Protein AF-A0A143PWE1-F1 (afdb_monomer_lite)

Radius of gyration: 17.69 Å; chains: 1; bounding box: 51×34×52 Å

Organism: Luteitalea pratensis (NCBI:txid1855912)

Sequence (213 aa):
MWFVGGVGTFMTRGSTLENQVPWPLKNGKAVPLIGPSGSGFDANYAGVGSVVAAANGRDLLMFYHSEIQPCGYFLPFIAGIGLARSTDGGLTWQKRGQVLSGSEPKPTHCNFDASGVGNPTVFKSRDGRWLYMLFGEWRRSLPESGPDSVFLARAPIESDGEPGSWQKYAYGGFAEAGLGGSPTPIVGPPDQMGETVYAGLPSISWNVHASDT

InterPro domains:
  IPR023296 Glycosyl hydrolase, five-bladed beta-propeller domain superfamily [G3DSA:2.115.10.20] (24-173)
  IPR023296 Glycosyl hydrolase, five-bladed beta-propeller domain superfamily [SSF75005] (25-167)

Structure (mmCIF, N/CA/C/O backbone):
data_AF-A0A143PWE1-F1
#
_entry.id   AF-A0A143PWE1-F1
#
loop_
_atom_site.group_PDB
_atom_site.id
_atom_site.type_symbol
_atom_site.label_atom_id
_atom_site.label_alt_id
_atom_site.label_comp_id
_atom_site.label_asym_id
_atom_site.label_entity_id
_atom_site.label_seq_id
_atom_site.pdbx_PDB_ins_code
_atom_site.Cartn_x
_atom_site.Cartn_y
_atom_site.Cartn_z
_atom_site.occupancy
_atom_site.B_iso_or_equiv
_atom_site.auth_seq_id
_atom_site.auth_comp_id
_atom_site.auth_asym_id
_atom_site.auth_atom_id
_atom_site.pdbx_PDB_model_num
ATOM 1 N N . MET A 1 1 ? -11.266 8.274 11.328 1.00 89.88 1 MET A N 1
ATOM 2 C CA . MET A 1 1 ? -10.761 8.305 9.937 1.00 89.88 1 MET A CA 1
ATOM 3 C C . MET A 1 1 ? -9.246 8.263 9.956 1.00 89.88 1 MET A C 1
ATOM 5 O O . MET A 1 1 ? -8.675 8.854 10.865 1.00 89.88 1 MET A O 1
ATOM 9 N N . TRP A 1 2 ? -8.612 7.609 8.982 1.00 93.75 2 TRP A N 1
ATOM 10 C CA . TRP A 1 2 ? -7.153 7.600 8.821 1.00 93.75 2 TRP A CA 1
ATOM 11 C C . TRP A 1 2 ? -6.755 8.453 7.622 1.00 93.75 2 TRP A C 1
ATOM 13 O O . TRP A 1 2 ? -7.420 8.398 6.592 1.00 93.75 2 TRP A O 1
ATOM 23 N N . PHE A 1 3 ? -5.691 9.235 7.758 1.00 92.25 3 PHE A N 1
ATOM 24 C CA . PHE A 1 3 ? -5.173 10.086 6.691 1.00 92.25 3 PHE A CA 1
ATOM 25 C C . PHE A 1 3 ? -3.662 10.237 6.817 1.00 92.25 3 PHE A C 1
ATOM 27 O O . PHE A 1 3 ? -3.070 10.007 7.873 1.00 92.25 3 PHE A O 1
ATOM 34 N N . VAL A 1 4 ? -3.039 10.629 5.717 1.00 93.38 4 VAL A N 1
ATOM 35 C CA . VAL A 1 4 ? -1.612 10.922 5.655 1.00 93.38 4 VAL A CA 1
ATOM 36 C C . VAL A 1 4 ? -1.330 12.306 6.244 1.00 93.38 4 VAL A C 1
ATOM 38 O O . VAL A 1 4 ? -2.058 13.260 5.980 1.00 93.38 4 VAL A O 1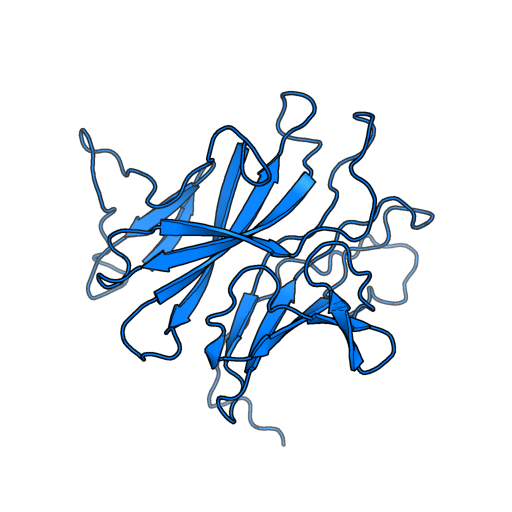
ATOM 41 N N . GLY A 1 5 ? -0.245 12.430 7.007 1.00 91.50 5 GLY A N 1
ATOM 42 C CA . GLY A 1 5 ? 0.317 13.710 7.435 1.00 91.50 5 GLY A CA 1
ATOM 43 C C . GLY A 1 5 ? 1.830 13.601 7.616 1.00 91.50 5 GLY A C 1
ATOM 44 O O . GLY A 1 5 ? 2.316 12.653 8.226 1.00 91.50 5 GLY A O 1
ATOM 45 N N . GLY A 1 6 ? 2.608 14.548 7.088 1.00 91.88 6 GLY A N 1
ATOM 46 C CA . GLY A 1 6 ? 4.073 14.439 7.110 1.00 91.88 6 GLY A CA 1
ATOM 47 C C . GLY A 1 6 ? 4.546 13.101 6.523 1.00 91.88 6 GLY A C 1
ATOM 48 O O . GLY A 1 6 ? 4.191 12.769 5.401 1.00 91.88 6 GLY A O 1
ATOM 49 N N . VAL A 1 7 ? 5.305 12.323 7.300 1.00 93.56 7 VAL A N 1
ATOM 50 C CA . VAL A 1 7 ? 5.861 11.017 6.886 1.00 93.56 7 VAL A CA 1
ATOM 51 C C . VAL A 1 7 ? 5.032 9.799 7.327 1.00 93.56 7 VAL A C 1
ATOM 53 O O . VAL A 1 7 ? 5.492 8.663 7.206 1.00 93.56 7 VAL A O 1
ATOM 56 N N . GLY A 1 8 ? 3.847 10.014 7.906 1.00 95.31 8 GLY A N 1
ATOM 57 C CA . GLY A 1 8 ? 3.086 8.964 8.581 1.00 95.31 8 GLY A CA 1
ATOM 58 C C . GLY A 1 8 ? 1.577 9.027 8.369 1.00 95.31 8 GLY A C 1
ATOM 59 O O . GLY A 1 8 ? 1.026 9.924 7.734 1.00 95.31 8 GLY A O 1
ATOM 60 N N . THR A 1 9 ? 0.902 8.056 8.969 1.00 97.06 9 THR A N 1
ATOM 61 C CA . THR A 1 9 ? -0.551 7.924 9.018 1.00 97.06 9 THR A CA 1
ATOM 62 C C . THR A 1 9 ? -1.073 8.341 10.381 1.00 97.06 9 THR A C 1
ATOM 64 O O . THR A 1 9 ? -0.663 7.801 11.410 1.00 97.06 9 THR A O 1
ATOM 67 N N . PHE A 1 10 ? -2.028 9.259 10.383 1.00 96.50 10 PHE A N 1
ATOM 68 C CA . PHE A 1 10 ? -2.688 9.797 11.564 1.00 96.50 10 PHE A CA 1
ATOM 69 C C . PHE A 1 10 ? -4.151 9.375 11.588 1.00 96.50 10 PHE A C 1
ATOM 71 O O . PHE A 1 10 ? -4.720 8.987 10.566 1.00 96.50 10 PHE A O 1
ATOM 78 N N . MET A 1 11 ? -4.765 9.450 12.767 1.00 95.19 11 MET A N 1
ATOM 79 C CA . MET A 1 11 ? -6.189 9.204 12.926 1.00 95.19 11 MET A CA 1
ATOM 80 C C . MET A 1 11 ? -6.877 10.389 13.590 1.00 95.19 11 MET A C 1
ATOM 82 O O . MET A 1 11 ? -6.356 11.009 14.517 1.00 95.19 11 MET A O 1
ATOM 86 N N . THR A 1 12 ? -8.097 10.651 13.145 1.00 94.31 12 THR A N 1
ATOM 87 C CA . THR A 1 12 ? -9.093 11.409 13.898 1.00 94.31 12 THR A CA 1
ATOM 88 C C . THR A 1 12 ? -10.241 10.506 14.328 1.00 94.31 12 THR A C 1
ATOM 90 O O . THR A 1 12 ? -10.555 9.505 13.670 1.00 94.31 12 THR A O 1
ATOM 93 N N . ARG A 1 13 ? -10.860 10.842 15.458 1.00 92.19 13 ARG A N 1
ATOM 94 C CA . ARG A 1 13 ? -12.056 10.181 15.980 1.00 92.19 13 ARG A CA 1
ATOM 95 C C . ARG A 1 13 ? -13.163 11.200 16.178 1.00 92.19 13 ARG A C 1
ATOM 97 O O . ARG A 1 13 ? -12.911 12.295 16.657 1.00 92.19 13 ARG A O 1
ATOM 104 N N . GLY A 1 14 ? -14.382 10.799 15.871 1.00 89.25 14 GLY A N 1
ATOM 105 C CA . GLY A 1 14 ? -15.582 11.610 16.003 1.00 89.25 14 GLY A CA 1
ATOM 106 C C . GLY A 1 14 ? -16.749 10.833 15.417 1.00 89.25 14 GLY A C 1
ATOM 107 O O . GLY A 1 14 ? -16.544 9.966 14.564 1.00 89.25 14 GLY A O 1
ATOM 108 N N . SER A 1 15 ? -17.958 11.104 15.894 1.00 88.25 15 SER A N 1
ATOM 109 C CA . SER A 1 15 ? -19.183 10.516 15.337 1.00 88.25 15 SER A CA 1
ATOM 110 C C . SER A 1 15 ? -19.643 11.204 14.049 1.00 88.25 15 SER A C 1
ATOM 112 O O . SER A 1 15 ? -20.482 10.664 13.338 1.00 88.25 15 SER A O 1
ATOM 114 N N . THR A 1 16 ? -19.095 12.383 13.751 1.00 89.94 16 THR A N 1
ATOM 115 C CA . THR A 1 16 ? -19.425 13.237 12.600 1.00 89.94 16 THR A CA 1
ATOM 116 C C . THR A 1 16 ? -18.141 13.866 12.055 1.00 89.94 16 THR A C 1
ATOM 118 O O . THR A 1 16 ? -17.096 13.749 12.699 1.00 89.94 16 THR A O 1
ATOM 121 N N . LEU A 1 17 ? -18.160 14.507 10.886 1.00 87.50 17 LEU A N 1
ATOM 122 C CA . LEU A 1 17 ? -16.958 15.179 10.364 1.00 87.50 17 LEU A CA 1
ATOM 123 C C . LEU A 1 17 ? -16.634 16.456 11.154 1.00 87.50 17 LEU A C 1
ATOM 125 O O . LEU A 1 17 ? -15.469 16.810 11.315 1.00 87.50 17 LEU A O 1
ATOM 129 N N . GLU A 1 18 ? -17.659 17.091 11.712 1.00 93.00 18 GLU A N 1
ATOM 130 C CA . GLU A 1 18 ? -17.617 18.351 12.447 1.00 93.00 18 GLU A CA 1
ATOM 131 C C . GLU A 1 18 ? -16.979 18.211 13.837 1.00 93.00 18 GLU A C 1
ATOM 133 O O . GLU A 1 18 ? -16.476 19.188 14.386 1.00 93.00 18 GLU A O 1
ATOM 138 N N . ASN A 1 19 ? -16.980 17.005 14.414 1.00 92.19 19 ASN A N 1
ATOM 139 C CA . ASN A 1 19 ? -16.458 16.735 15.759 1.00 92.19 19 ASN A CA 1
ATOM 140 C C . ASN A 1 19 ? -15.222 15.821 15.778 1.00 92.19 19 ASN A C 1
ATOM 142 O O . ASN A 1 19 ? -14.923 15.195 16.797 1.00 92.19 19 ASN A O 1
ATOM 146 N N . GLN A 1 20 ? -14.509 15.727 14.655 1.00 92.44 20 GLN A N 1
ATOM 147 C CA . GLN A 1 20 ? -13.284 14.940 14.556 1.00 92.44 20 GLN A CA 1
ATOM 148 C C . GLN A 1 20 ? -12.160 15.553 15.398 1.00 92.44 20 GLN A C 1
ATOM 150 O O . GLN A 1 20 ? -11.752 16.692 15.183 1.00 92.44 20 GLN A O 1
ATOM 155 N N . VAL A 1 21 ? -11.601 14.766 16.316 1.00 94.00 21 VAL A N 1
ATOM 156 C CA . VAL A 1 21 ? -10.432 15.132 17.123 1.00 94.00 21 VAL A CA 1
ATOM 157 C C . VAL A 1 21 ? -9.255 14.201 16.825 1.00 94.00 21 VAL A C 1
ATOM 159 O O . VAL A 1 21 ? -9.464 12.990 16.689 1.00 94.00 21 VAL A O 1
ATOM 162 N N . PRO A 1 22 ? -8.013 14.708 16.708 1.00 94.06 22 PRO A N 1
ATOM 163 C CA . PRO A 1 22 ? -6.854 13.853 16.476 1.00 94.06 22 PRO A CA 1
ATOM 164 C C . PRO A 1 22 ? -6.629 12.868 17.629 1.00 94.06 22 PRO A C 1
ATOM 166 O O . PRO A 1 22 ? -6.787 13.216 18.800 1.00 94.06 22 PRO A O 1
ATOM 169 N N . TRP A 1 23 ? -6.226 11.639 17.306 1.00 93.56 23 TRP A N 1
ATOM 170 C CA . TRP A 1 23 ? -5.896 10.611 18.290 1.00 93.56 23 TRP A CA 1
ATOM 171 C C . TRP A 1 23 ? -4.837 9.634 17.739 1.00 93.56 23 TRP A C 1
ATOM 173 O O . TRP A 1 23 ? -4.923 9.257 16.570 1.00 93.56 23 TRP A O 1
ATOM 183 N N . PRO A 1 24 ? -3.898 9.146 18.572 1.00 94.94 24 PRO A N 1
ATOM 184 C CA . PRO A 1 24 ? -3.678 9.536 19.959 1.00 94.94 24 PRO A CA 1
ATOM 185 C C . PRO A 1 24 ? -2.920 10.863 20.035 1.00 94.94 24 PRO A C 1
ATOM 187 O O . PRO A 1 24 ? -2.267 11.288 19.080 1.00 94.94 24 PRO A O 1
ATOM 190 N N . LEU A 1 25 ? -3.011 11.518 21.190 1.00 95.94 25 LEU A N 1
ATOM 191 C CA . LEU A 1 25 ? -2.237 12.718 21.485 1.00 95.94 25 LEU A CA 1
ATOM 192 C C . LEU A 1 25 ? -1.079 12.377 22.424 1.00 95.94 25 LEU A C 1
ATOM 194 O O . LEU A 1 25 ? -1.253 11.653 23.401 1.00 95.94 25 LEU A O 1
ATOM 198 N N . LYS A 1 26 ? 0.088 12.969 22.173 1.00 96.31 26 LYS A N 1
ATOM 199 C CA . LYS A 1 26 ? 1.211 13.028 23.113 1.00 96.31 26 LYS A CA 1
ATOM 200 C C . LYS A 1 26 ? 1.626 14.484 23.249 1.00 96.31 26 LYS A C 1
ATOM 202 O O . LYS A 1 26 ? 1.946 15.132 22.255 1.00 96.31 26 LYS A O 1
ATOM 207 N N . ASN A 1 27 ? 1.587 15.012 24.472 1.00 96.12 27 ASN A N 1
ATOM 208 C CA . ASN A 1 27 ? 1.860 16.426 24.763 1.00 96.12 27 ASN A CA 1
ATOM 209 C C . ASN A 1 27 ? 1.023 17.386 23.890 1.00 96.12 27 ASN A C 1
ATOM 211 O O . ASN A 1 27 ? 1.544 18.346 23.327 1.00 96.12 27 ASN A O 1
ATOM 215 N N . GLY A 1 28 ? -0.268 17.075 23.717 1.00 94.31 28 GLY A N 1
ATOM 216 C CA . GLY A 1 28 ? -1.206 17.879 22.923 1.00 94.31 28 GLY A CA 1
ATOM 217 C C . GLY A 1 28 ? -1.034 17.787 21.402 1.00 94.31 28 GLY A C 1
ATOM 218 O O . GLY A 1 28 ? -1.760 18.458 20.677 1.00 94.31 28 GLY A O 1
ATOM 219 N N . LYS A 1 29 ? -0.107 16.962 20.897 1.00 93.38 29 LYS A N 1
ATOM 220 C CA . LYS A 1 29 ? 0.135 16.779 19.459 1.00 93.38 29 LYS A CA 1
ATOM 221 C C . LYS A 1 29 ? -0.279 15.387 19.008 1.00 93.38 29 LYS A C 1
ATOM 223 O O . LYS A 1 29 ? -0.057 14.418 19.731 1.00 93.38 29 LYS A O 1
ATOM 228 N N . ALA A 1 30 ? -0.856 15.296 17.813 1.00 94.38 30 ALA A N 1
ATOM 229 C CA . ALA A 1 30 ? -1.188 14.018 17.200 1.00 94.38 30 ALA A CA 1
ATOM 230 C C . ALA A 1 30 ? 0.076 13.174 16.997 1.00 94.38 30 ALA A C 1
ATOM 232 O O . ALA A 1 30 ? 1.130 13.698 16.631 1.00 94.38 30 ALA A O 1
ATOM 233 N N . VAL A 1 31 ? -0.039 11.873 17.240 1.00 94.81 31 VAL A N 1
ATOM 234 C CA . VAL A 1 31 ? 1.032 10.896 17.026 1.00 94.81 31 VAL A CA 1
ATOM 235 C C . VAL A 1 31 ? 0.621 9.975 15.879 1.00 94.81 31 VAL A C 1
ATOM 237 O O . VAL A 1 31 ? -0.540 9.559 15.836 1.00 94.81 31 VAL A O 1
ATOM 240 N N . PRO A 1 32 ? 1.535 9.647 14.950 1.00 95.25 32 PRO A N 1
ATOM 241 C CA . PRO A 1 32 ? 1.220 8.718 13.878 1.00 95.25 32 PRO A CA 1
ATOM 242 C C . PRO A 1 32 ? 0.924 7.320 14.438 1.00 95.25 32 PRO A C 1
ATOM 244 O O . PRO A 1 32 ? 1.632 6.830 15.317 1.00 95.25 32 PRO A O 1
ATOM 247 N N . LEU A 1 33 ? -0.106 6.668 13.898 1.00 95.81 33 LEU A N 1
ATOM 248 C CA . LEU A 1 33 ? -0.416 5.259 14.157 1.00 95.81 33 LEU A CA 1
ATOM 249 C C . LEU A 1 33 ? 0.516 4.320 13.392 1.00 95.81 33 LEU A C 1
ATOM 251 O O . LEU A 1 33 ? 0.872 3.251 13.878 1.00 95.81 33 LEU A O 1
ATOM 255 N N . ILE A 1 34 ? 0.904 4.744 12.191 1.00 95.62 34 ILE A N 1
ATOM 256 C CA . ILE A 1 34 ? 1.950 4.131 11.383 1.00 95.62 34 ILE A CA 1
ATOM 257 C C . ILE A 1 34 ? 2.873 5.252 10.930 1.00 95.62 34 ILE A C 1
ATOM 259 O O . ILE A 1 34 ? 2.412 6.280 10.449 1.00 95.62 34 ILE A O 1
ATOM 263 N N . GLY A 1 35 ? 4.174 5.060 11.089 1.00 96.50 35 GLY A N 1
ATOM 264 C CA . GLY A 1 35 ? 5.196 5.958 10.561 1.00 96.50 35 GLY A CA 1
ATOM 265 C C . GLY A 1 35 ? 6.315 5.165 9.896 1.00 96.50 35 GLY A C 1
ATOM 266 O O . GLY A 1 35 ? 6.224 3.935 9.826 1.00 96.50 35 GLY A O 1
ATOM 267 N N . PRO A 1 36 ? 7.371 5.835 9.425 1.00 96.94 36 PRO A N 1
ATOM 268 C CA . PRO A 1 36 ? 8.529 5.170 8.847 1.00 96.94 36 PRO A CA 1
ATOM 269 C C . PRO A 1 36 ? 9.151 4.191 9.845 1.00 96.94 36 PRO A C 1
ATOM 271 O O . PRO A 1 36 ? 9.154 4.443 11.050 1.00 96.94 36 PRO A O 1
ATOM 274 N N . SER A 1 37 ? 9.655 3.056 9.368 1.00 97.06 37 SER A N 1
ATOM 275 C CA . SER A 1 37 ? 10.325 2.075 10.239 1.00 97.06 37 SER A CA 1
ATOM 276 C C . SER A 1 37 ? 11.791 2.424 10.521 1.00 97.06 37 SER A C 1
ATOM 278 O O . SER A 1 37 ? 12.407 1.808 11.388 1.00 97.06 37 SER A O 1
ATOM 280 N N . GLY A 1 38 ? 12.364 3.381 9.781 1.00 96.62 38 GLY A N 1
ATOM 281 C CA . GLY A 1 38 ? 13.786 3.725 9.828 1.00 96.62 38 GLY A CA 1
ATOM 282 C C . GLY A 1 38 ? 14.702 2.757 9.068 1.00 96.62 38 GLY A C 1
ATOM 283 O O . GLY A 1 38 ? 15.905 2.990 9.012 1.00 96.62 38 GLY A O 1
ATOM 284 N N . SER A 1 39 ? 14.174 1.677 8.480 1.00 96.06 39 SER A N 1
ATOM 285 C CA . SER A 1 39 ? 14.949 0.714 7.684 1.00 96.06 39 SER A CA 1
ATOM 286 C C . SER A 1 39 ? 14.066 -0.029 6.671 1.00 96.06 39 SER A C 1
ATOM 288 O O . SER A 1 39 ? 12.860 0.165 6.623 1.00 96.06 39 SER A O 1
ATOM 290 N N . GLY A 1 40 ? 14.637 -0.886 5.823 1.00 96.00 40 GLY A N 1
ATOM 291 C CA . GLY A 1 40 ? 13.830 -1.665 4.877 1.00 96.00 40 GLY A CA 1
ATOM 292 C C . GLY A 1 40 ? 13.092 -0.787 3.860 1.00 96.00 40 GLY A C 1
ATOM 293 O O . GLY A 1 40 ? 13.582 0.273 3.508 1.00 96.00 40 GLY A O 1
ATOM 294 N N . PHE A 1 41 ? 11.955 -1.253 3.341 1.00 97.12 41 PHE A N 1
ATOM 295 C CA . PHE A 1 41 ? 11.231 -0.630 2.219 1.00 97.12 41 PHE A CA 1
ATOM 296 C C . PHE A 1 41 ? 10.392 0.606 2.598 1.00 97.12 41 PHE A C 1
ATOM 298 O O . PHE A 1 41 ? 9.972 1.353 1.721 1.00 97.12 41 PHE A O 1
ATOM 305 N N . ASP A 1 42 ? 10.148 0.816 3.891 1.00 97.88 42 ASP A N 1
ATOM 306 C CA . ASP A 1 42 ? 9.355 1.916 4.443 1.00 97.88 42 ASP A CA 1
ATOM 307 C C . ASP A 1 42 ? 10.170 2.751 5.439 1.00 97.88 42 ASP A C 1
ATOM 309 O O . ASP A 1 42 ? 9.663 3.236 6.456 1.00 97.88 42 ASP A O 1
ATOM 313 N N . ALA A 1 43 ? 11.467 2.884 5.151 1.00 97.50 43 ALA A N 1
ATOM 314 C CA . ALA A 1 43 ? 12.437 3.511 6.036 1.00 97.50 43 ALA A CA 1
ATOM 315 C C . ALA A 1 43 ? 12.150 4.996 6.278 1.00 97.50 43 ALA A C 1
ATOM 317 O O . ALA A 1 43 ? 12.400 5.480 7.382 1.00 97.50 43 ALA A O 1
ATOM 318 N N . ASN A 1 44 ? 11.624 5.705 5.273 1.00 97.69 44 ASN A N 1
ATOM 319 C CA . ASN A 1 44 ? 11.501 7.164 5.293 1.00 97.69 44 ASN A CA 1
ATOM 320 C C . ASN A 1 44 ? 10.053 7.668 5.260 1.00 97.69 44 ASN A C 1
ATOM 322 O O . ASN A 1 44 ? 9.801 8.780 5.720 1.00 97.69 44 ASN A O 1
ATOM 326 N N . TYR A 1 45 ? 9.103 6.854 4.792 1.00 97.56 45 TYR A N 1
ATOM 327 C CA . TYR A 1 45 ? 7.695 7.237 4.679 1.00 97.56 45 TYR A CA 1
ATOM 328 C C . TYR A 1 45 ? 6.761 6.029 4.823 1.00 97.56 45 TYR A C 1
ATOM 330 O O . TYR A 1 45 ? 7.074 4.945 4.326 1.00 97.56 45 TYR A O 1
ATOM 338 N N . ALA A 1 46 ? 5.606 6.221 5.473 1.00 97.81 46 ALA A N 1
ATOM 339 C CA . ALA A 1 46 ? 4.517 5.242 5.515 1.00 97.81 46 ALA A CA 1
ATOM 340 C C . ALA A 1 46 ? 3.133 5.921 5.622 1.00 97.81 46 ALA A C 1
ATOM 342 O O . ALA A 1 46 ? 2.655 6.244 6.717 1.00 97.81 46 ALA A O 1
ATOM 343 N N . GLY A 1 47 ? 2.473 6.120 4.481 1.00 96.94 47 GLY A N 1
ATOM 344 C CA . GLY A 1 47 ? 1.182 6.802 4.364 1.00 96.94 47 GLY A CA 1
ATOM 345 C C . GLY A 1 47 ? 0.050 5.867 3.937 1.00 96.94 47 GLY A C 1
ATOM 346 O O . GLY A 1 47 ? 0.176 5.140 2.955 1.00 96.94 47 GLY A O 1
ATOM 347 N N . VAL A 1 48 ? -1.068 5.874 4.665 1.00 96.88 48 VAL A N 1
ATOM 348 C CA . VAL A 1 48 ? -2.262 5.079 4.338 1.00 96.88 48 VAL A CA 1
ATOM 349 C C . VAL A 1 48 ? -2.773 5.374 2.928 1.00 96.88 48 VAL A C 1
ATOM 351 O O . VAL A 1 48 ? -2.891 6.533 2.541 1.00 96.88 48 VAL A O 1
ATOM 354 N N . GLY A 1 49 ? -3.120 4.321 2.185 1.00 95.81 49 GLY A N 1
ATOM 355 C CA . GLY A 1 49 ? -3.894 4.431 0.945 1.00 95.81 49 GLY A CA 1
ATOM 356 C C . GLY A 1 49 ? -5.306 3.866 1.092 1.00 95.81 49 GLY A C 1
ATOM 357 O O . GLY A 1 49 ? -6.280 4.513 0.725 1.00 95.81 49 GLY A O 1
ATOM 358 N N . SER A 1 50 ? -5.456 2.681 1.690 1.00 96.12 50 SER A N 1
ATOM 359 C CA . SER A 1 50 ? -6.769 2.051 1.891 1.00 96.12 50 SER A CA 1
ATOM 360 C C . SER A 1 50 ? -6.840 1.247 3.178 1.00 96.12 50 SER A C 1
ATOM 362 O O . SER A 1 50 ? -5.848 0.660 3.609 1.00 96.12 50 SER A O 1
ATOM 364 N N . VAL A 1 51 ? -8.038 1.181 3.762 1.00 96.56 51 VAL A N 1
ATOM 365 C CA . VAL A 1 51 ? -8.354 0.307 4.896 1.00 96.56 51 VAL A CA 1
ATOM 366 C C . VAL A 1 51 ? -9.572 -0.540 4.550 1.00 96.56 51 VAL A C 1
ATOM 368 O O . VAL A 1 51 ? -10.618 -0.002 4.194 1.00 96.56 51 VAL A O 1
ATOM 371 N N . VAL A 1 52 ? -9.450 -1.860 4.671 1.00 96.94 52 VAL A N 1
ATOM 372 C CA . VAL A 1 52 ? -10.539 -2.820 4.436 1.00 96.94 52 VAL A CA 1
ATOM 373 C C . VAL A 1 52 ? -10.666 -3.778 5.616 1.00 96.94 52 VAL A C 1
ATOM 375 O O . VAL A 1 52 ? -9.708 -4.000 6.352 1.00 96.94 52 VAL A O 1
ATOM 378 N N . ALA A 1 53 ? -11.843 -4.371 5.808 1.00 96.81 53 ALA A N 1
ATOM 379 C CA . ALA A 1 53 ? -12.004 -5.432 6.800 1.00 96.81 53 ALA A CA 1
ATOM 380 C C . ALA A 1 53 ? -11.217 -6.687 6.385 1.00 96.81 53 ALA A C 1
ATOM 382 O O . ALA A 1 53 ? -11.226 -7.056 5.209 1.00 96.81 53 ALA A O 1
ATOM 383 N N . ALA A 1 54 ? -10.618 -7.389 7.339 1.00 97.69 54 ALA A N 1
ATOM 384 C CA . ALA A 1 54 ? -10.039 -8.714 7.123 1.00 97.69 54 ALA A CA 1
ATOM 385 C C . ALA A 1 54 ? -11.119 -9.764 6.785 1.00 97.69 54 ALA A C 1
ATOM 387 O O . ALA A 1 54 ? -12.327 -9.496 6.871 1.00 97.69 54 ALA A O 1
ATOM 388 N N . ALA A 1 55 ? -10.701 -10.973 6.410 1.00 96.38 55 ALA A N 1
ATOM 389 C CA . ALA A 1 55 ? -11.590 -12.105 6.143 1.00 96.38 55 ALA A CA 1
ATOM 390 C C . ALA A 1 55 ? -12.399 -12.518 7.382 1.00 96.38 55 ALA A C 1
ATOM 392 O O . ALA A 1 55 ? -13.548 -12.936 7.268 1.00 96.38 55 ALA A O 1
ATOM 393 N N . ASN A 1 56 ? -11.839 -12.331 8.581 1.00 96.06 56 ASN A N 1
ATOM 394 C CA . ASN A 1 56 ? -12.513 -12.654 9.840 1.00 96.06 56 ASN A CA 1
ATOM 395 C C . ASN A 1 56 ? -13.646 -11.672 10.223 1.00 96.06 56 ASN A C 1
ATOM 397 O O . ASN A 1 56 ? -14.281 -11.860 11.261 1.00 96.06 56 ASN A O 1
ATOM 401 N N . GLY A 1 57 ? -13.855 -10.606 9.439 1.00 94.56 57 GLY A N 1
ATOM 402 C CA . GLY A 1 57 ? -14.905 -9.604 9.642 1.00 94.56 57 GLY A CA 1
ATOM 403 C C . GLY A 1 57 ? -14.734 -8.687 10.859 1.00 94.56 57 GLY A C 1
ATOM 404 O O . GLY A 1 57 ? -15.610 -7.865 11.108 1.00 94.56 57 GLY A O 1
ATOM 405 N N . ARG A 1 58 ? -13.640 -8.815 11.620 1.00 96.56 58 ARG A N 1
ATOM 406 C CA . ARG A 1 58 ? -13.386 -8.056 12.858 1.00 96.56 58 ARG A CA 1
ATOM 407 C C . ARG A 1 58 ? -12.134 -7.193 12.774 1.00 96.56 58 ARG A C 1
ATOM 409 O O . ARG A 1 58 ? -12.139 -6.063 13.251 1.00 96.56 58 ARG A O 1
ATOM 416 N N . ASP A 1 59 ? -11.081 -7.724 12.170 1.00 98.31 59 ASP A N 1
ATOM 417 C CA . ASP A 1 59 ? -9.806 -7.029 12.044 1.00 98.31 59 ASP A CA 1
ATOM 418 C C . ASP A 1 59 ? -9.849 -6.063 10.859 1.00 98.31 59 ASP A C 1
ATOM 420 O O . ASP A 1 59 ? -10.641 -6.218 9.923 1.00 98.31 59 ASP A O 1
ATOM 424 N N . LEU A 1 60 ? -8.954 -5.080 10.878 1.00 98.31 60 LEU A N 1
ATOM 425 C CA . LEU A 1 60 ? -8.752 -4.149 9.775 1.00 98.31 60 LEU A CA 1
ATOM 426 C C . LEU A 1 60 ? -7.380 -4.367 9.140 1.00 98.31 60 LEU A C 1
ATOM 428 O O . LEU A 1 60 ? -6.393 -4.630 9.830 1.00 98.31 60 LEU A O 1
ATOM 432 N N . LEU A 1 61 ? -7.326 -4.214 7.822 1.00 98.62 61 LEU A N 1
ATOM 433 C CA . LEU A 1 61 ? -6.132 -4.300 6.992 1.00 98.62 61 LEU A CA 1
ATOM 434 C C . LEU A 1 61 ? -5.888 -2.932 6.366 1.00 98.62 61 LEU A C 1
ATOM 436 O O . LEU A 1 61 ? -6.748 -2.423 5.649 1.00 98.62 61 LEU A O 1
ATOM 440 N N . MET A 1 62 ? -4.732 -2.340 6.641 1.00 98.44 62 MET A N 1
ATOM 441 C CA . MET A 1 62 ? -4.289 -1.075 6.073 1.00 98.44 62 MET A CA 1
ATOM 442 C C . MET A 1 62 ? -3.208 -1.338 5.040 1.00 98.44 62 MET A C 1
ATOM 444 O O . MET A 1 62 ? -2.132 -1.833 5.371 1.00 98.44 62 MET A O 1
ATOM 448 N N . PHE A 1 63 ? -3.480 -0.942 3.806 1.00 98.56 63 PHE A N 1
ATOM 449 C CA . PHE A 1 63 ? -2.503 -0.925 2.731 1.00 98.56 63 PHE A CA 1
ATOM 450 C C . PHE A 1 63 ? -1.945 0.487 2.613 1.00 98.56 63 PHE A C 1
ATOM 452 O O . PHE A 1 63 ? -2.706 1.453 2.492 1.00 98.56 63 PHE A O 1
ATOM 459 N N . TYR A 1 64 ? -0.624 0.612 2.704 1.00 98.38 64 TYR A N 1
ATOM 460 C CA . TYR A 1 64 ? 0.050 1.903 2.806 1.00 98.38 64 TYR A CA 1
ATOM 461 C C . TYR A 1 64 ? 1.131 2.064 1.740 1.00 98.38 64 TYR A C 1
ATOM 463 O O . TYR A 1 64 ? 1.855 1.120 1.430 1.00 98.38 64 TYR A O 1
ATOM 471 N N . HIS A 1 65 ? 1.232 3.275 1.197 1.00 97.88 65 HIS A N 1
ATOM 472 C CA . HIS A 1 65 ? 2.373 3.732 0.417 1.00 97.88 65 HIS A CA 1
ATOM 473 C C . HIS A 1 65 ? 3.585 3.825 1.349 1.00 97.88 65 HIS A C 1
ATOM 475 O O . HIS A 1 65 ? 3.498 4.401 2.436 1.00 97.88 65 HIS A O 1
ATOM 481 N N . SER A 1 66 ? 4.721 3.294 0.918 1.00 97.88 66 SER A N 1
ATOM 482 C CA . SER A 1 66 ? 5.993 3.394 1.629 1.00 97.88 66 SER A CA 1
ATOM 483 C C . SER A 1 66 ? 7.096 3.943 0.743 1.00 97.88 66 SER A C 1
ATOM 485 O O . SER A 1 66 ? 7.115 3.612 -0.437 1.00 97.88 66 SER A O 1
ATOM 487 N N . GLU A 1 67 ? 8.060 4.653 1.322 1.00 97.25 67 GLU A N 1
ATOM 488 C CA . GLU A 1 67 ? 9.229 5.142 0.585 1.00 97.25 67 GLU A CA 1
ATOM 489 C C . GLU A 1 67 ? 10.534 4.850 1.324 1.00 97.25 67 GLU A C 1
ATOM 491 O O . GLU A 1 67 ? 10.617 4.924 2.561 1.00 97.25 67 GLU A O 1
ATOM 496 N N . ILE A 1 68 ? 11.579 4.624 0.529 1.00 96.12 68 ILE A N 1
ATOM 497 C CA . ILE A 1 68 ? 12.965 4.873 0.922 1.00 96.12 68 ILE A CA 1
ATOM 498 C C . ILE A 1 68 ? 13.532 6.041 0.129 1.00 96.12 68 ILE A C 1
ATOM 500 O O . ILE A 1 68 ? 13.285 6.161 -1.066 1.00 96.12 68 ILE A O 1
ATOM 504 N N . GLN A 1 69 ? 14.349 6.852 0.788 1.00 94.94 69 GLN A N 1
ATOM 505 C CA . GLN A 1 69 ? 15.064 7.989 0.216 1.00 94.94 69 GLN A CA 1
ATOM 506 C C . GLN A 1 69 ? 16.556 7.637 0.165 1.00 94.94 69 GLN A C 1
ATOM 508 O O . GLN A 1 69 ? 17.308 7.990 1.079 1.00 94.94 69 GLN A O 1
ATOM 513 N N . PRO A 1 70 ? 17.009 6.881 -0.857 1.00 92.25 70 PRO A N 1
ATOM 514 C CA . PRO A 1 70 ? 18.346 6.280 -0.876 1.00 92.25 70 PRO A CA 1
ATOM 5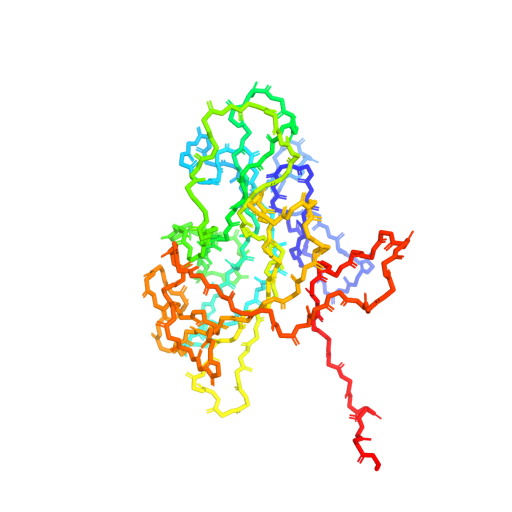15 C C . PRO A 1 70 ? 19.484 7.308 -0.881 1.00 92.25 70 PRO A C 1
ATOM 517 O O . PRO A 1 70 ? 20.623 6.960 -0.585 1.00 92.25 70 PRO A O 1
ATOM 520 N N . CYS A 1 71 ? 19.178 8.563 -1.206 1.00 92.44 71 CYS A N 1
ATOM 521 C CA . CYS A 1 71 ? 20.155 9.631 -1.368 1.00 92.44 71 CYS A CA 1
ATOM 522 C C . CYS A 1 71 ? 20.178 10.617 -0.187 1.00 92.44 71 CYS A C 1
ATOM 524 O O . CYS A 1 71 ? 20.988 11.538 -0.182 1.00 92.44 71 CYS A O 1
ATOM 526 N N . GLY A 1 72 ? 19.344 10.407 0.841 1.00 88.12 72 GLY A N 1
ATOM 527 C CA . GLY A 1 72 ? 19.338 11.222 2.064 1.00 88.12 72 GLY A CA 1
ATOM 528 C C . GLY A 1 72 ? 18.553 12.537 1.970 1.00 88.12 72 GLY A C 1
ATOM 529 O O . GLY A 1 72 ? 18.687 13.389 2.845 1.00 88.12 72 GLY A O 1
ATOM 530 N N . TYR A 1 73 ? 17.743 12.710 0.929 1.00 88.81 73 TYR A N 1
ATOM 531 C CA . TYR A 1 73 ? 16.835 13.841 0.727 1.00 88.81 73 TYR A CA 1
ATOM 532 C C . TYR A 1 73 ? 15.532 13.345 0.073 1.00 88.81 73 TYR A C 1
ATOM 534 O O . TYR A 1 73 ? 15.460 12.198 -0.356 1.00 88.81 73 TYR A O 1
ATOM 542 N N . PHE A 1 74 ? 14.488 14.183 0.046 1.00 86.81 74 PHE A N 1
ATOM 543 C CA . PHE A 1 74 ? 13.109 13.761 -0.257 1.00 86.81 74 PHE A CA 1
ATOM 544 C C . PHE A 1 74 ? 12.921 13.078 -1.628 1.00 86.81 74 PHE A C 1
ATOM 546 O O . PHE A 1 74 ? 12.138 12.140 -1.733 1.00 86.81 74 PHE A O 1
ATOM 553 N N . LEU A 1 75 ? 13.655 13.517 -2.652 1.00 88.75 75 LEU A N 1
ATOM 554 C CA . LEU A 1 75 ? 13.675 12.929 -3.996 1.00 88.75 75 LEU A CA 1
ATOM 555 C C . LEU A 1 75 ? 15.124 12.695 -4.418 1.00 88.75 75 LEU A C 1
ATOM 557 O O . LEU A 1 75 ? 15.876 13.644 -4.288 1.00 88.75 75 LEU A O 1
ATOM 561 N N . PRO A 1 76 ? 15.524 11.545 -4.975 1.00 92.06 76 PRO A N 1
ATOM 562 C CA . PRO A 1 76 ? 14.641 10.455 -5.348 1.00 92.06 76 PRO A CA 1
ATOM 563 C C . PRO A 1 76 ? 14.076 9.660 -4.181 1.00 92.06 76 PRO A C 1
ATOM 565 O O . PRO A 1 76 ? 14.732 9.506 -3.147 1.00 92.06 76 PRO A O 1
ATOM 568 N N . PHE A 1 77 ? 12.934 9.019 -4.429 1.00 94.12 77 PHE A N 1
ATOM 569 C CA . PHE A 1 77 ? 12.441 7.933 -3.590 1.00 94.12 77 PHE A CA 1
ATOM 570 C C . PHE A 1 77 ? 12.209 6.636 -4.372 1.00 94.12 77 PHE A C 1
ATOM 572 O O . PHE A 1 77 ? 11.882 6.631 -5.559 1.00 94.12 77 PHE A O 1
ATOM 579 N N . ILE A 1 78 ? 12.348 5.505 -3.679 1.00 95.56 78 ILE A N 1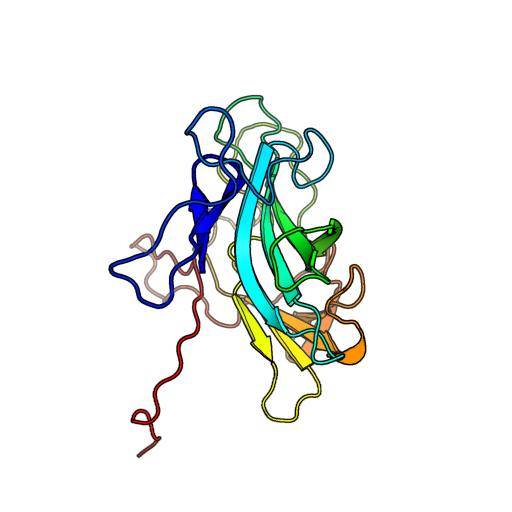
ATOM 580 C CA . ILE A 1 78 ? 11.906 4.196 -4.167 1.00 95.56 78 ILE A CA 1
ATOM 581 C C . ILE A 1 78 ? 10.691 3.792 -3.342 1.00 95.56 78 ILE A C 1
ATOM 583 O O . ILE A 1 78 ? 10.788 3.610 -2.126 1.00 95.56 78 ILE A O 1
ATOM 587 N N . ALA A 1 79 ? 9.560 3.654 -4.017 1.00 96.56 79 ALA A N 1
ATOM 588 C CA . ALA A 1 79 ? 8.282 3.347 -3.421 1.00 96.56 79 ALA A CA 1
ATOM 589 C C . ALA A 1 79 ? 8.013 1.839 -3.330 1.00 96.56 79 ALA A C 1
ATOM 591 O O . ALA A 1 79 ? 8.482 1.013 -4.126 1.00 96.56 79 ALA A O 1
ATOM 592 N N . GLY A 1 80 ? 7.196 1.495 -2.345 1.00 97.94 80 GLY A N 1
ATOM 593 C CA . GLY A 1 80 ? 6.599 0.184 -2.166 1.00 97.94 80 GLY A CA 1
ATOM 594 C C . GLY A 1 80 ? 5.193 0.303 -1.594 1.00 97.94 80 GLY A C 1
ATOM 595 O O . GLY A 1 80 ? 4.721 1.389 -1.249 1.00 97.94 80 GLY A O 1
ATOM 596 N N . ILE A 1 81 ? 4.529 -0.842 -1.463 1.00 98.81 81 ILE A N 1
ATOM 597 C CA . ILE A 1 81 ? 3.244 -0.926 -0.773 1.00 98.81 81 ILE A CA 1
ATOM 598 C C . ILE A 1 81 ? 3.378 -1.945 0.348 1.00 98.81 81 ILE A C 1
ATOM 600 O O . ILE A 1 81 ? 3.779 -3.088 0.112 1.00 98.81 81 ILE A O 1
ATOM 604 N N . GLY A 1 82 ? 3.053 -1.524 1.566 1.00 98.69 82 GLY A N 1
ATOM 605 C CA . GLY A 1 82 ? 3.055 -2.364 2.757 1.00 98.69 82 GLY A CA 1
ATOM 606 C C . GLY A 1 82 ? 1.652 -2.696 3.254 1.00 98.69 82 GLY A C 1
ATOM 607 O O . GLY A 1 82 ? 0.672 -2.048 2.885 1.00 98.69 82 GLY A O 1
ATOM 608 N N . LEU A 1 83 ? 1.578 -3.706 4.120 1.00 98.81 83 LEU A N 1
ATOM 609 C CA . LEU A 1 83 ? 0.382 -4.076 4.874 1.00 98.81 83 LEU A CA 1
ATOM 610 C C . LEU A 1 83 ? 0.603 -3.831 6.366 1.00 98.81 83 LEU A C 1
ATOM 612 O O . LEU A 1 83 ? 1.660 -4.151 6.915 1.00 98.81 83 LEU A O 1
ATOM 616 N N . ALA A 1 84 ? -0.422 -3.335 7.044 1.00 98.75 84 ALA A N 1
ATOM 617 C CA . ALA A 1 84 ? -0.535 -3.380 8.490 1.00 98.75 84 ALA A CA 1
ATOM 618 C C . ALA A 1 84 ? -1.903 -3.915 8.916 1.00 98.75 84 ALA A C 1
ATOM 620 O O . ALA A 1 84 ? -2.901 -3.711 8.231 1.00 98.75 84 ALA A O 1
ATOM 621 N N . ARG A 1 85 ? -1.953 -4.587 10.064 1.00 98.69 85 ARG A N 1
ATOM 622 C CA . ARG A 1 85 ? -3.172 -5.180 10.618 1.00 98.69 85 ARG A CA 1
ATOM 623 C C . ARG A 1 85 ? -3.516 -4.546 11.955 1.00 98.69 85 ARG A C 1
ATOM 625 O O . ARG A 1 85 ? -2.627 -4.301 12.766 1.00 98.69 85 ARG A O 1
ATOM 632 N N . SER A 1 86 ? -4.802 -4.331 12.188 1.00 98.56 86 SER A N 1
ATOM 633 C CA . SER A 1 86 ? -5.339 -3.935 13.483 1.00 98.56 86 SER A CA 1
ATOM 634 C C . SER A 1 86 ? -6.361 -4.952 13.972 1.00 98.56 86 SER A C 1
ATOM 636 O O . SER A 1 86 ? -7.231 -5.378 13.214 1.00 98.56 86 SER A O 1
ATOM 638 N N . THR A 1 87 ? -6.274 -5.306 15.251 1.00 98.19 87 THR A N 1
ATOM 639 C CA . THR A 1 87 ? -7.185 -6.239 15.931 1.00 98.19 87 THR A CA 1
ATOM 640 C C . THR A 1 87 ? -8.097 -5.539 16.943 1.00 98.19 87 THR A C 1
ATOM 642 O O . THR A 1 87 ? -8.834 -6.201 17.666 1.00 98.19 87 THR A O 1
ATOM 645 N N . ASP A 1 88 ? -8.025 -4.209 17.043 1.00 96.25 88 ASP A N 1
ATOM 646 C CA . ASP A 1 88 ? -8.713 -3.408 18.064 1.00 96.25 88 ASP A CA 1
ATOM 647 C C . ASP A 1 88 ? -9.612 -2.312 17.471 1.00 96.25 88 ASP A C 1
ATOM 649 O O . ASP A 1 88 ? -9.991 -1.369 18.158 1.00 96.25 88 ASP A O 1
ATOM 653 N N . GLY A 1 89 ? -9.986 -2.438 16.194 1.00 93.56 89 GLY A N 1
ATOM 654 C CA . GLY A 1 89 ? -10.796 -1.435 15.496 1.00 93.56 89 GLY A CA 1
ATOM 655 C C . GLY A 1 89 ? -9.980 -0.256 14.955 1.00 93.56 89 GLY A C 1
ATOM 656 O O . GLY A 1 89 ? -10.523 0.826 14.735 1.00 93.56 89 GLY A O 1
ATOM 657 N N . GLY A 1 90 ? -8.680 -0.454 14.729 1.00 95.44 90 GLY A N 1
ATOM 658 C CA . GLY A 1 90 ? -7.787 0.513 14.090 1.00 95.44 90 GLY A CA 1
ATOM 659 C C . GLY A 1 90 ? -7.165 1.525 15.046 1.00 95.44 90 GLY A C 1
ATOM 660 O O . GLY A 1 90 ? -6.705 2.581 14.595 1.00 95.44 90 GLY A O 1
ATOM 661 N N . LEU A 1 91 ? -7.150 1.222 16.348 1.00 93.38 91 LEU A N 1
ATOM 662 C CA . LEU A 1 91 ? -6.509 2.050 17.370 1.00 93.38 91 LEU A CA 1
ATOM 663 C C . LEU A 1 91 ? -5.007 1.773 17.423 1.00 93.38 91 LEU A C 1
ATOM 665 O O . LEU A 1 91 ? -4.223 2.697 17.619 1.00 93.38 91 LEU A O 1
ATOM 669 N N . THR A 1 92 ? -4.604 0.526 17.203 1.00 95.81 92 THR A N 1
ATOM 670 C CA . THR A 1 92 ? -3.204 0.131 17.043 1.00 95.81 92 THR A CA 1
ATOM 671 C C . THR A 1 92 ? -3.018 -0.691 15.775 1.00 95.81 92 THR A C 1
ATOM 673 O O . THR A 1 92 ? -3.952 -1.332 15.288 1.00 95.81 92 THR A O 1
ATOM 676 N N . TRP A 1 93 ? -1.810 -0.634 15.211 1.00 98.06 93 TRP A N 1
ATOM 677 C CA . TRP A 1 93 ? -1.478 -1.272 13.941 1.00 98.06 93 TRP A CA 1
ATOM 678 C C . TRP A 1 93 ? -0.139 -1.997 14.026 1.00 98.06 93 TRP A C 1
ATOM 680 O O . TRP A 1 93 ? 0.860 -1.433 14.470 1.00 98.06 93 TRP A O 1
ATOM 690 N N . GLN A 1 94 ? -0.111 -3.234 13.543 1.00 98.50 94 GLN A N 1
ATOM 691 C CA . GLN A 1 94 ? 1.098 -4.032 13.396 1.00 98.50 94 GLN A CA 1
ATOM 692 C C . GLN A 1 94 ? 1.471 -4.127 11.917 1.00 98.50 94 GLN A C 1
ATOM 694 O O . GLN A 1 94 ? 0.709 -4.674 11.119 1.00 98.50 94 GLN A O 1
ATOM 699 N N . LYS A 1 95 ? 2.656 -3.629 11.546 1.00 98.56 95 LYS A N 1
ATOM 700 C CA . LYS A 1 95 ? 3.199 -3.804 10.192 1.00 98.56 95 LYS A CA 1
ATOM 701 C C . LYS A 1 95 ? 3.447 -5.285 9.910 1.00 98.56 95 LYS A C 1
ATOM 703 O O . LYS A 1 95 ? 4.018 -5.991 10.738 1.00 98.56 95 LYS A O 1
ATOM 708 N N . ARG A 1 96 ? 3.024 -5.736 8.732 1.00 98.50 96 ARG A N 1
ATOM 709 C CA . ARG A 1 96 ? 3.128 -7.126 8.262 1.00 98.50 96 ARG A CA 1
ATOM 710 C C . ARG A 1 96 ? 4.197 -7.310 7.188 1.00 98.50 96 ARG A C 1
ATOM 712 O O . ARG A 1 96 ? 4.639 -8.429 6.968 1.00 98.50 96 ARG A O 1
ATOM 719 N N . GLY A 1 97 ? 4.658 -6.218 6.578 1.00 98.44 97 GLY A N 1
ATOM 720 C CA . GLY A 1 97 ? 5.735 -6.212 5.589 1.00 98.44 97 GLY A CA 1
ATOM 721 C C . GLY A 1 97 ? 5.292 -5.672 4.233 1.00 98.44 97 GLY A C 1
ATOM 722 O O . GLY A 1 97 ? 4.171 -5.183 4.078 1.00 98.44 97 GLY A O 1
ATOM 723 N N . GLN A 1 98 ? 6.202 -5.743 3.262 1.00 98.75 98 GLN A N 1
ATOM 724 C CA . GLN A 1 98 ? 5.961 -5.301 1.893 1.00 98.75 98 GLN A CA 1
ATOM 725 C C . GLN A 1 98 ? 5.099 -6.323 1.153 1.00 98.75 98 GLN A C 1
ATOM 727 O O . GLN A 1 98 ? 5.422 -7.509 1.137 1.00 98.75 98 GLN A O 1
ATOM 732 N N . VAL A 1 99 ? 4.026 -5.861 0.517 1.00 98.81 99 VAL A N 1
ATOM 733 C CA . VAL A 1 99 ? 3.124 -6.710 -0.271 1.00 98.81 99 VAL A CA 1
ATOM 734 C C . VAL A 1 99 ? 3.361 -6.567 -1.769 1.00 98.81 99 VAL A C 1
ATOM 736 O O . VAL A 1 99 ? 3.319 -7.570 -2.482 1.00 98.81 99 VAL A O 1
ATOM 739 N N . LEU A 1 100 ? 3.678 -5.355 -2.240 1.00 98.75 100 LEU A N 1
ATOM 740 C CA . LEU A 1 100 ? 4.068 -5.094 -3.624 1.00 98.75 100 LEU A CA 1
ATOM 741 C C . LEU A 1 100 ? 5.367 -4.272 -3.690 1.00 98.75 100 LEU A C 1
ATOM 743 O O . LEU A 1 100 ? 5.609 -3.372 -2.877 1.00 98.75 100 LEU A O 1
ATOM 747 N N . SER A 1 101 ? 6.187 -4.561 -4.703 1.00 98.12 101 SER A N 1
ATOM 748 C CA . SER A 1 101 ? 7.382 -3.787 -5.070 1.00 98.12 101 SER A CA 1
ATOM 749 C C . SER A 1 101 ? 7.386 -3.453 -6.562 1.00 98.12 101 SER A C 1
ATOM 751 O O . SER A 1 101 ? 6.643 -4.062 -7.334 1.00 98.12 101 SER A O 1
ATOM 753 N N . GLY A 1 102 ? 8.259 -2.534 -6.980 1.00 94.25 102 GLY A N 1
ATOM 754 C CA . GLY A 1 102 ? 8.597 -2.358 -8.396 1.00 94.25 102 GLY A CA 1
ATOM 755 C C . GLY A 1 102 ? 9.134 -3.638 -9.033 1.00 94.25 102 GLY A C 1
ATOM 756 O O . GLY A 1 102 ? 9.647 -4.515 -8.331 1.00 94.25 102 GLY A O 1
ATOM 757 N N . SER A 1 103 ? 8.991 -3.716 -10.352 1.00 92.25 103 SER A N 1
ATOM 758 C CA . SER A 1 103 ? 9.537 -4.773 -11.210 1.00 92.25 103 SER A CA 1
ATOM 759 C C . SER A 1 103 ? 11.002 -4.549 -11.587 1.00 92.25 103 SER A C 1
ATOM 761 O O . SER A 1 103 ? 11.741 -5.494 -11.853 1.00 92.25 103 SER A O 1
ATOM 763 N N . GLU A 1 104 ? 11.445 -3.295 -11.585 1.00 91.19 104 GLU A N 1
ATOM 764 C CA . GLU A 1 104 ? 12.822 -2.951 -11.908 1.00 91.19 104 GLU A CA 1
ATOM 765 C C . GLU A 1 104 ? 13.767 -3.171 -10.720 1.00 91.19 104 GLU A C 1
ATOM 767 O O . GLU A 1 104 ? 13.384 -2.959 -9.563 1.00 91.19 104 GLU A O 1
ATOM 772 N N . PRO A 1 105 ? 15.042 -3.516 -10.981 1.00 90.31 105 PRO A N 1
ATOM 773 C CA . PRO A 1 105 ? 16.066 -3.512 -9.949 1.00 90.31 105 PRO A CA 1
ATOM 774 C C . PRO A 1 105 ? 16.145 -2.155 -9.250 1.00 90.31 105 PRO A C 1
ATOM 776 O O . PRO A 1 105 ? 15.969 -1.104 -9.877 1.00 90.31 105 PRO A O 1
ATOM 779 N N . LYS A 1 106 ? 16.476 -2.176 -7.955 1.00 90.12 106 LYS A N 1
ATOM 780 C CA . LYS A 1 106 ? 16.694 -0.947 -7.187 1.00 90.12 106 LYS A CA 1
ATOM 781 C C . LYS A 1 106 ? 17.769 -0.086 -7.873 1.00 90.12 106 LYS A C 1
ATOM 783 O O . LYS A 1 106 ? 18.838 -0.615 -8.189 1.00 90.12 106 LYS A O 1
ATOM 788 N N . PRO A 1 107 ? 17.513 1.215 -8.093 1.00 88.12 107 PRO A N 1
ATOM 789 C CA . PRO A 1 107 ? 18.521 2.149 -8.577 1.00 88.12 107 PRO A CA 1
ATOM 790 C C . PRO A 1 107 ? 19.794 2.112 -7.726 1.00 88.12 107 PRO A C 1
ATOM 792 O O . PRO A 1 107 ? 19.732 2.054 -6.499 1.00 88.12 107 PRO A O 1
ATOM 795 N N . THR A 1 108 ? 20.950 2.179 -8.385 1.00 88.19 108 THR A N 1
ATOM 796 C CA . THR A 1 108 ? 22.274 2.255 -7.740 1.00 88.19 108 THR A CA 1
ATOM 797 C C . THR A 1 108 ? 22.849 3.673 -7.722 1.00 88.19 108 THR A C 1
ATOM 799 O O . THR A 1 108 ? 23.928 3.896 -7.182 1.00 88.19 108 THR A O 1
ATOM 802 N N . HIS A 1 109 ? 22.139 4.632 -8.316 1.00 88.12 109 HIS A N 1
ATOM 803 C CA . HIS A 1 109 ? 22.520 6.037 -8.449 1.00 88.12 109 HIS A CA 1
ATOM 804 C C . HIS A 1 109 ? 21.320 6.937 -8.154 1.00 88.12 109 HIS A C 1
ATOM 806 O O . HIS A 1 109 ? 20.183 6.488 -8.227 1.00 88.12 109 HIS A O 1
ATOM 812 N N . CYS A 1 110 ? 21.575 8.217 -7.882 1.00 89.62 110 CYS A N 1
ATOM 813 C CA . CYS A 1 110 ? 20.555 9.203 -7.501 1.00 89.62 110 CYS A CA 1
ATOM 814 C C . CYS A 1 110 ? 19.933 9.976 -8.678 1.00 89.62 110 CYS A C 1
ATOM 816 O O . CYS A 1 110 ? 19.219 10.942 -8.456 1.00 89.62 110 CYS A O 1
ATOM 818 N N . ASN A 1 111 ? 20.221 9.593 -9.925 1.00 88.62 111 ASN A N 1
ATOM 819 C CA . ASN A 1 111 ? 19.682 10.247 -11.122 1.00 88.62 111 ASN A CA 1
ATOM 820 C C . ASN A 1 111 ? 18.316 9.660 -11.532 1.00 88.62 111 ASN A C 1
ATOM 822 O O . ASN A 1 111 ? 18.220 8.947 -12.529 1.00 88.62 111 ASN A O 1
ATOM 826 N N . PHE A 1 112 ? 17.296 9.879 -10.704 1.00 87.31 112 PHE A N 1
ATOM 827 C CA . PHE A 1 112 ? 15.888 9.561 -10.966 1.00 87.31 112 PHE A CA 1
ATOM 828 C C . PHE A 1 112 ? 15.005 10.389 -10.017 1.00 87.31 112 PHE A C 1
ATOM 830 O O . PHE A 1 112 ? 15.525 10.924 -9.041 1.00 87.31 112 PHE A O 1
ATOM 837 N N . ASP A 1 113 ? 13.696 10.464 -10.270 1.00 88.19 113 ASP A N 1
ATOM 838 C CA . ASP A 1 113 ? 12.746 11.129 -9.362 1.00 88.19 113 ASP A CA 1
ATOM 839 C C . ASP A 1 113 ? 12.006 10.108 -8.488 1.00 88.19 113 ASP A C 1
ATOM 841 O O . ASP A 1 113 ? 12.111 10.113 -7.262 1.00 88.19 113 ASP A O 1
ATOM 845 N N . ALA A 1 114 ? 11.300 9.171 -9.119 1.00 89.69 114 ALA A N 1
ATOM 846 C CA . ALA A 1 114 ? 10.560 8.113 -8.444 1.00 89.69 114 ALA A CA 1
ATOM 847 C C . ALA A 1 114 ? 10.841 6.757 -9.098 1.00 89.69 114 ALA A C 1
ATOM 849 O O . ALA A 1 114 ? 11.125 6.657 -10.293 1.00 89.69 114 ALA A O 1
ATOM 850 N N . SER A 1 115 ? 10.769 5.690 -8.309 1.00 92.75 115 SER A N 1
ATOM 851 C CA . SER A 1 115 ? 10.828 4.317 -8.807 1.00 92.75 115 SER A CA 1
ATOM 852 C C . SER A 1 115 ? 9.982 3.404 -7.929 1.00 92.75 115 SER A C 1
ATOM 854 O O . SER A 1 115 ? 9.800 3.685 -6.750 1.00 92.75 115 SER A O 1
ATOM 856 N N . GLY A 1 116 ? 9.493 2.287 -8.459 1.00 94.69 116 GLY A N 1
ATOM 857 C CA . GLY A 1 116 ? 8.746 1.306 -7.672 1.00 94.69 116 GLY A CA 1
ATOM 858 C C . GLY A 1 116 ? 7.238 1.497 -7.752 1.00 94.69 116 GLY A C 1
ATOM 859 O O . GLY A 1 116 ? 6.738 2.033 -8.732 1.00 94.69 116 GLY A O 1
ATOM 860 N N . VAL A 1 117 ? 6.508 1.003 -6.752 1.00 95.50 117 VAL A N 1
ATOM 861 C CA . VAL A 1 117 ? 5.034 0.976 -6.750 1.00 95.50 117 VAL A CA 1
ATOM 862 C C . VAL A 1 117 ? 4.479 1.767 -5.586 1.00 95.50 117 VAL A C 1
ATOM 864 O O . VAL A 1 117 ? 5.032 1.714 -4.491 1.00 95.50 117 VAL A O 1
ATOM 867 N N . GLY A 1 118 ? 3.356 2.443 -5.791 1.00 95.50 118 GLY A N 1
ATOM 868 C CA . GLY A 1 118 ? 2.738 3.236 -4.741 1.00 95.50 118 GLY A CA 1
ATOM 869 C C . GLY A 1 118 ? 1.270 3.519 -4.993 1.00 95.50 118 GLY A C 1
ATOM 870 O O . GLY A 1 118 ? 0.661 3.036 -5.948 1.00 95.50 118 GLY A O 1
ATOM 871 N N . ASN A 1 119 ? 0.719 4.341 -4.107 1.00 93.81 119 ASN A N 1
ATOM 872 C CA . ASN A 1 119 ? -0.642 4.868 -4.191 1.00 93.81 119 ASN A CA 1
ATOM 873 C C . ASN A 1 119 ? -1.710 3.757 -4.248 1.00 93.81 119 ASN A C 1
ATOM 875 O O . ASN A 1 119 ? -2.486 3.700 -5.204 1.00 93.81 119 ASN A O 1
ATOM 879 N N . PRO A 1 120 ? -1.732 2.844 -3.254 1.00 97.06 120 PRO A N 1
ATOM 880 C CA . PRO A 1 120 ? -2.636 1.706 -3.272 1.00 97.06 120 PRO A CA 1
ATOM 881 C C . PRO A 1 120 ? -4.085 2.128 -3.020 1.00 97.06 120 PRO A C 1
ATOM 883 O O . PRO A 1 120 ? -4.380 2.777 -2.016 1.00 97.06 120 PRO A O 1
ATOM 886 N N . THR A 1 121 ? -4.991 1.619 -3.851 1.00 97.44 121 THR A N 1
ATOM 887 C CA . THR A 1 121 ? -6.422 1.541 -3.540 1.00 97.44 121 THR A CA 1
ATOM 888 C C . THR A 1 121 ? -6.877 0.097 -3.534 1.00 97.44 121 THR A C 1
ATOM 890 O O . THR A 1 121 ? -6.744 -0.594 -4.543 1.00 97.44 121 THR A O 1
ATOM 893 N N . VAL A 1 122 ? -7.418 -0.362 -2.403 1.00 97.44 122 VAL A N 1
ATOM 894 C CA . VAL A 1 122 ? -7.791 -1.767 -2.193 1.00 97.44 122 VAL A CA 1
ATOM 895 C C . VAL A 1 122 ? -9.277 -1.916 -1.924 1.00 97.44 122 VAL A C 1
ATOM 897 O O . VAL A 1 122 ? -9.849 -1.191 -1.115 1.00 97.44 122 VAL A O 1
ATOM 900 N N . PHE A 1 123 ? -9.892 -2.905 -2.565 1.00 96.19 123 PHE A N 1
ATOM 901 C CA . PHE A 1 123 ? -11.304 -3.229 -2.403 1.00 96.19 123 PHE A CA 1
ATOM 902 C C . PHE A 1 123 ? -11.546 -4.737 -2.503 1.00 96.19 123 PHE A C 1
ATOM 904 O O . PHE A 1 123 ? -10.747 -5.486 -3.068 1.00 96.19 123 PHE A O 1
ATOM 911 N N . LYS A 1 124 ? -12.665 -5.190 -1.934 1.00 95.25 124 LYS A N 1
ATOM 912 C CA . LYS A 1 124 ? -13.108 -6.586 -2.019 1.00 95.25 124 LYS A CA 1
ATOM 913 C C . LYS A 1 124 ? -13.912 -6.803 -3.295 1.00 95.25 124 LYS A C 1
ATOM 915 O O . LYS A 1 124 ? -14.733 -5.965 -3.664 1.00 95.25 124 LYS A O 1
ATOM 920 N N . SER A 1 125 ? -13.715 -7.945 -3.943 1.00 94.88 125 SER A N 1
ATOM 921 C CA . SER A 1 125 ? -14.573 -8.378 -5.039 1.00 94.88 125 SER A CA 1
ATOM 922 C C . SER A 1 125 ? -15.997 -8.645 -4.543 1.00 94.88 125 SER A C 1
ATOM 924 O O . SER A 1 125 ? -16.212 -9.056 -3.402 1.00 94.88 125 SER A O 1
ATOM 926 N N . ARG A 1 126 ? -16.991 -8.441 -5.415 1.00 90.94 126 ARG A N 1
ATOM 927 C CA . ARG A 1 126 ? -18.412 -8.643 -5.078 1.00 90.94 126 ARG A CA 1
ATOM 928 C C . ARG A 1 126 ? -18.739 -10.077 -4.646 1.00 90.94 126 ARG A C 1
ATOM 930 O O . ARG A 1 126 ? -19.592 -10.277 -3.792 1.00 90.94 126 ARG A O 1
ATOM 937 N N . ASP A 1 127 ? -18.071 -11.061 -5.240 1.00 93.81 127 ASP A N 1
ATOM 938 C CA . ASP A 1 127 ? -18.204 -12.482 -4.892 1.00 93.81 127 ASP A CA 1
ATOM 939 C C . ASP A 1 127 ? -17.437 -12.866 -3.614 1.00 93.81 127 ASP A C 1
ATOM 941 O O . ASP A 1 127 ? -17.457 -14.025 -3.210 1.00 93.81 127 ASP A O 1
ATOM 945 N N . GLY A 1 128 ? -16.747 -11.906 -2.990 1.00 92.19 128 GLY A N 1
ATOM 946 C CA . GLY A 1 128 ? -16.011 -12.092 -1.748 1.00 92.19 128 GLY A CA 1
ATOM 947 C C . GLY A 1 128 ? -14.775 -12.977 -1.871 1.00 92.19 128 GLY A C 1
ATOM 948 O O . GLY A 1 128 ? -14.245 -13.363 -0.842 1.00 92.19 128 GLY A O 1
ATOM 949 N N . ARG A 1 129 ? -14.310 -13.318 -3.080 1.00 96.81 129 ARG A N 1
ATOM 950 C CA . ARG A 1 129 ? -13.161 -14.223 -3.276 1.00 96.81 129 ARG A CA 1
ATOM 951 C C . ARG A 1 129 ? -11.808 -13.519 -3.287 1.00 96.81 129 ARG A C 1
ATOM 953 O O . ARG A 1 129 ? -10.798 -14.150 -2.997 1.00 96.81 129 ARG A O 1
ATOM 960 N N . TRP A 1 130 ? -11.771 -12.236 -3.637 1.00 98.31 130 TRP A N 1
ATOM 961 C CA . TRP A 1 130 ? -10.527 -11.526 -3.922 1.00 98.31 130 TRP A CA 1
ATOM 962 C C . TRP A 1 130 ? -10.462 -10.172 -3.225 1.00 98.31 130 TRP A C 1
ATOM 964 O O . TRP A 1 130 ? -11.456 -9.452 -3.112 1.00 98.31 130 TRP A O 1
ATOM 974 N N . LEU A 1 131 ? -9.251 -9.796 -2.834 1.00 98.50 131 LEU A N 1
ATOM 975 C CA . LEU A 1 131 ? -8.832 -8.410 -2.702 1.00 98.50 131 LEU A CA 1
ATOM 976 C C . LEU A 1 131 ? -8.261 -7.967 -4.046 1.00 98.50 131 LEU A C 1
ATOM 978 O O . LEU A 1 131 ? -7.409 -8.656 -4.600 1.00 98.50 131 LEU A O 1
ATOM 982 N N . TYR A 1 132 ? -8.701 -6.821 -4.552 1.00 98.44 132 TYR A N 1
ATOM 983 C CA . TYR A 1 132 ? -8.099 -6.150 -5.700 1.00 98.44 132 TYR A CA 1
ATOM 984 C C . TYR A 1 132 ? -7.376 -4.895 -5.237 1.00 98.44 132 TYR A C 1
ATOM 986 O O . TYR A 1 132 ? -7.874 -4.186 -4.365 1.00 98.44 132 TYR A O 1
ATOM 994 N N . MET A 1 133 ? -6.218 -4.619 -5.832 1.00 98.50 133 MET A N 1
ATOM 995 C CA . MET A 1 133 ? -5.428 -3.418 -5.592 1.00 98.50 133 MET A CA 1
ATOM 996 C C . MET A 1 133 ? -5.151 -2.708 -6.911 1.00 98.50 133 MET A C 1
ATOM 998 O O . MET A 1 133 ? -4.494 -3.271 -7.786 1.00 98.50 133 MET A O 1
ATOM 1002 N N . LEU A 1 134 ? -5.618 -1.468 -7.020 1.00 97.44 134 LEU A N 1
ATOM 1003 C CA . LEU A 1 134 ? -5.137 -0.514 -8.012 1.00 97.44 134 LEU A CA 1
ATOM 1004 C C . LEU A 1 134 ? -3.893 0.181 -7.462 1.00 97.44 134 LEU A C 1
ATOM 1006 O O . LEU A 1 134 ? -3.867 0.545 -6.285 1.00 97.44 134 LEU A O 1
ATOM 1010 N N . PHE A 1 135 ? -2.873 0.362 -8.295 1.00 96.12 135 PHE A N 1
ATOM 1011 C CA . PHE A 1 135 ? -1.625 1.017 -7.900 1.00 96.12 135 PHE A CA 1
ATOM 1012 C C . PHE A 1 135 ? -0.945 1.693 -9.093 1.00 96.12 135 PHE A C 1
ATOM 1014 O O . PHE A 1 135 ? -1.215 1.342 -10.241 1.00 96.12 135 PHE A O 1
ATOM 1021 N N . GLY A 1 136 ? -0.058 2.648 -8.817 1.00 92.62 136 GLY A N 1
ATOM 1022 C CA . GLY A 1 136 ? 0.864 3.206 -9.810 1.00 92.62 136 GLY A CA 1
ATOM 1023 C C . GLY A 1 136 ? 2.223 2.509 -9.754 1.00 92.62 136 GLY A C 1
ATOM 1024 O O . GLY A 1 136 ? 2.642 2.069 -8.680 1.00 92.62 136 GLY A O 1
ATOM 1025 N N . GLU A 1 137 ? 2.918 2.420 -10.889 1.00 90.38 137 GLU A N 1
ATOM 1026 C CA . GLU A 1 137 ? 4.321 1.988 -10.949 1.00 90.38 137 GLU A CA 1
ATOM 1027 C C . GLU A 1 137 ? 5.168 2.996 -11.733 1.00 90.38 137 GLU A C 1
ATOM 1029 O O . GLU A 1 137 ? 4.898 3.258 -12.903 1.00 90.38 137 GLU A O 1
ATOM 1034 N N . TRP A 1 138 ? 6.226 3.498 -11.096 1.00 88.38 138 TRP A N 1
ATOM 1035 C CA . TRP A 1 138 ? 7.226 4.376 -11.698 1.00 88.38 138 TRP A CA 1
ATOM 1036 C C . TRP A 1 138 ? 8.393 3.538 -12.231 1.00 88.38 138 TRP 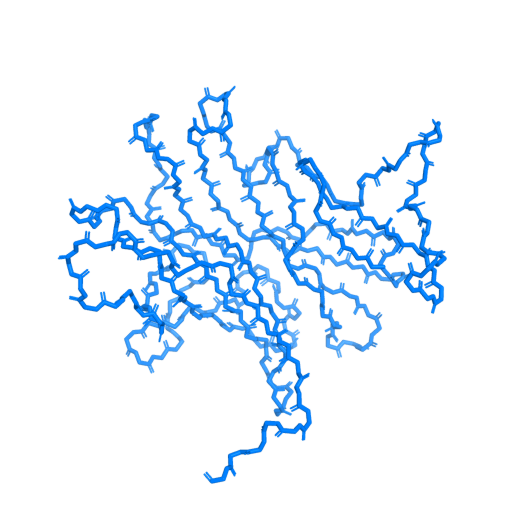A C 1
ATOM 1038 O O . TRP A 1 138 ? 9.187 2.983 -11.457 1.00 88.38 138 TRP A O 1
ATOM 1048 N N . ARG A 1 139 ? 8.479 3.421 -13.562 1.00 83.69 139 ARG A N 1
ATOM 1049 C CA . ARG A 1 139 ? 9.505 2.647 -14.283 1.00 83.69 139 ARG A CA 1
ATOM 1050 C C . ARG A 1 139 ? 10.505 3.568 -14.970 1.00 83.69 139 ARG A C 1
ATOM 1052 O O . ARG A 1 139 ? 10.118 4.511 -15.650 1.00 83.69 139 ARG A O 1
ATOM 1059 N N . ARG A 1 140 ? 11.790 3.258 -14.828 1.00 81.44 140 ARG A N 1
ATOM 1060 C CA . ARG A 1 140 ? 12.917 4.040 -15.355 1.00 81.44 140 ARG A CA 1
ATOM 1061 C C . ARG A 1 140 ? 13.383 3.576 -16.734 1.00 81.44 140 ARG A C 1
ATOM 1063 O O . ARG A 1 140 ? 14.053 4.331 -17.421 1.00 81.44 140 ARG A O 1
ATOM 1070 N N . SER A 1 141 ? 13.106 2.327 -17.113 1.00 66.19 141 SER A N 1
ATOM 1071 C CA . SER A 1 141 ? 13.590 1.707 -18.359 1.00 66.19 141 SER A CA 1
ATOM 1072 C C . SER A 1 141 ? 12.757 2.038 -19.601 1.00 66.19 141 SER A C 1
ATOM 1074 O O . SER A 1 141 ? 13.130 1.640 -20.705 1.00 66.19 141 SER A O 1
ATOM 1076 N N . LEU A 1 142 ? 11.646 2.762 -19.446 1.00 59.47 142 LEU A N 1
ATOM 1077 C CA . LEU A 1 142 ? 10.855 3.248 -20.573 1.00 59.47 142 LEU A CA 1
ATOM 1078 C C . LEU A 1 142 ? 11.465 4.568 -21.099 1.00 59.47 142 LEU A C 1
ATOM 1080 O O . LEU A 1 142 ? 11.957 5.348 -20.286 1.00 59.47 142 LEU A O 1
ATOM 1084 N N . PRO A 1 143 ? 11.523 4.782 -22.434 1.00 44.12 143 PRO A N 1
ATOM 1085 C CA . PRO A 1 143 ? 12.549 5.609 -23.108 1.00 44.12 143 PRO A CA 1
ATOM 1086 C C . PRO A 1 143 ? 12.550 7.101 -22.745 1.00 44.12 143 PRO A C 1
ATOM 1088 O O . PRO A 1 143 ? 13.558 7.784 -22.874 1.00 44.12 143 PRO A O 1
ATOM 1091 N N . GLU A 1 144 ? 11.427 7.573 -22.245 1.00 44.03 144 GLU A N 1
ATOM 1092 C CA . GLU A 1 144 ? 11.229 8.755 -21.417 1.00 44.03 144 GLU A CA 1
ATOM 1093 C C . GLU A 1 144 ? 10.393 8.210 -20.257 1.00 44.03 144 GLU A C 1
ATOM 1095 O O . GLU A 1 144 ? 9.620 7.290 -20.519 1.00 44.03 144 GLU A O 1
ATOM 1100 N N . SER A 1 145 ? 10.535 8.680 -19.014 1.00 46.81 145 SER A N 1
ATOM 1101 C CA . SER A 1 145 ? 9.687 8.283 -17.871 1.00 46.81 145 SER A CA 1
ATOM 1102 C C . SER A 1 145 ? 8.225 8.099 -18.302 1.00 46.81 145 SER A C 1
ATOM 1104 O O . SER A 1 145 ? 7.486 9.080 -18.401 1.00 46.81 145 SER A O 1
ATOM 1106 N N . GLY A 1 146 ? 7.853 6.865 -18.664 1.00 53.03 146 GLY A N 1
ATOM 1107 C CA . GLY A 1 146 ? 6.604 6.611 -19.375 1.00 53.03 146 GLY A CA 1
ATOM 1108 C C . GLY A 1 146 ? 5.472 7.140 -18.509 1.00 53.03 146 GLY A C 1
ATOM 1109 O O . GLY A 1 146 ? 5.588 7.019 -17.287 1.00 53.03 146 GLY A O 1
ATOM 1110 N N . PRO A 1 147 ? 4.432 7.770 -19.076 1.00 58.25 147 PRO A N 1
ATOM 1111 C CA . PRO A 1 147 ? 3.508 8.504 -18.237 1.00 58.25 147 PRO A CA 1
ATOM 1112 C C . PRO A 1 147 ? 2.858 7.550 -17.234 1.00 58.25 147 PRO A C 1
ATOM 1114 O O . PRO A 1 147 ? 2.535 6.400 -17.566 1.00 58.25 147 PRO A O 1
ATOM 1117 N N . ASP A 1 148 ? 2.758 8.023 -15.991 1.00 73.19 148 ASP A N 1
ATOM 1118 C CA . ASP A 1 148 ? 2.247 7.256 -14.861 1.00 73.19 148 ASP A CA 1
ATOM 1119 C C . ASP A 1 148 ? 0.977 6.517 -15.279 1.00 73.19 148 ASP A C 1
ATOM 1121 O O . ASP A 1 148 ? 0.077 7.108 -15.873 1.00 73.19 148 ASP A O 1
ATOM 1125 N N . SER A 1 149 ? 0.950 5.208 -15.033 1.00 84.12 149 SER A N 1
ATOM 1126 C CA . SER A 1 149 ? -0.127 4.308 -15.446 1.00 84.12 149 SER A CA 1
ATOM 1127 C C . SER A 1 149 ? -0.750 3.631 -14.235 1.00 84.12 149 SER A C 1
ATOM 1129 O O . SER A 1 149 ? -0.085 3.409 -13.218 1.00 84.12 149 SER A O 1
ATOM 1131 N N . VAL A 1 150 ? -2.011 3.217 -14.369 1.00 89.38 150 VAL A N 1
ATOM 1132 C CA . VAL A 1 150 ? -2.684 2.423 -13.336 1.00 89.38 150 VAL A CA 1
ATOM 1133 C C . VAL A 1 150 ? -2.563 0.941 -13.664 1.00 89.38 150 VAL A C 1
ATOM 1135 O O . VAL A 1 150 ? -2.896 0.476 -14.758 1.00 89.38 150 VAL A O 1
ATOM 1138 N N . PHE A 1 151 ? -2.119 0.189 -12.668 1.00 94.12 151 PHE A N 1
ATOM 1139 C CA . PHE A 1 151 ? -1.947 -1.253 -12.698 1.00 94.12 151 PHE A CA 1
ATOM 1140 C C . PHE A 1 151 ? -2.910 -1.928 -11.722 1.00 94.12 151 PHE A C 1
ATOM 1142 O O . PHE A 1 151 ? -3.500 -1.287 -10.850 1.00 94.12 151 PHE A O 1
ATOM 1149 N N . LEU A 1 152 ? -3.056 -3.245 -11.869 1.00 97.25 152 LEU A N 1
ATOM 1150 C CA . LEU A 1 152 ? -3.951 -4.062 -11.060 1.00 97.25 152 LEU A CA 1
ATOM 1151 C C . LEU A 1 152 ? -3.206 -5.258 -10.474 1.00 97.25 152 LEU A C 1
ATOM 1153 O O . LEU A 1 152 ? -2.436 -5.930 -11.159 1.00 97.25 152 LEU A O 1
ATOM 1157 N N . ALA A 1 153 ? -3.464 -5.551 -9.207 1.00 98.62 153 ALA A N 1
ATOM 1158 C CA . ALA A 1 153 ? -3.070 -6.787 -8.552 1.00 98.62 153 ALA A CA 1
ATOM 1159 C C . ALA A 1 153 ? -4.260 -7.379 -7.797 1.00 98.62 153 ALA A C 1
ATOM 1161 O O . ALA A 1 153 ? -5.232 -6.680 -7.501 1.00 98.62 153 ALA A O 1
ATOM 1162 N N . ARG A 1 154 ? -4.188 -8.669 -7.476 1.00 98.69 154 ARG A N 1
ATOM 1163 C CA . ARG A 1 154 ? -5.155 -9.326 -6.599 1.00 98.69 154 ARG A CA 1
ATOM 1164 C C . ARG A 1 154 ? -4.485 -10.277 -5.622 1.00 98.69 154 ARG A C 1
ATOM 1166 O O . ARG A 1 154 ? -3.428 -10.823 -5.924 1.00 98.69 154 ARG A O 1
ATOM 1173 N N . ALA A 1 155 ? -5.148 -10.522 -4.505 1.00 98.81 155 ALA A N 1
ATOM 1174 C CA . ALA A 1 155 ? -4.831 -11.590 -3.566 1.00 98.81 155 ALA A CA 1
ATOM 1175 C C . ALA A 1 155 ? -6.129 -12.307 -3.164 1.00 98.81 155 ALA A C 1
ATOM 1177 O O . ALA A 1 155 ? -7.189 -11.670 -3.169 1.00 98.81 155 ALA A O 1
ATOM 1178 N N . PRO A 1 156 ? -6.097 -13.609 -2.841 1.00 98.56 156 PRO A N 1
ATOM 1179 C CA . PRO A 1 156 ? -7.259 -14.283 -2.272 1.00 98.56 156 PRO A CA 1
ATOM 1180 C C . PRO A 1 156 ? -7.706 -13.599 -0.973 1.00 98.56 156 PRO A C 1
ATOM 1182 O O . PRO A 1 156 ? -6.868 -13.124 -0.208 1.00 98.56 156 PRO A O 1
ATOM 1185 N N . ILE A 1 157 ? -9.010 -13.509 -0.703 1.00 97.62 157 ILE A N 1
ATOM 1186 C CA . ILE A 1 157 ? -9.481 -12.803 0.501 1.00 97.62 157 ILE A CA 1
ATOM 1187 C C . ILE A 1 157 ? -8.974 -13.470 1.785 1.00 97.62 157 ILE A C 1
ATOM 1189 O O . ILE A 1 157 ? -8.658 -12.791 2.757 1.00 97.62 157 ILE A O 1
ATOM 1193 N N . GLU A 1 158 ? -8.877 -14.798 1.772 1.00 97.81 158 GLU A N 1
ATOM 1194 C CA . GLU A 1 158 ? -8.465 -15.633 2.893 1.00 97.81 158 GLU A CA 1
ATOM 1195 C C . GLU A 1 158 ? -6.986 -15.466 3.237 1.00 97.81 158 GLU A C 1
ATOM 1197 O O . GLU A 1 158 ? -6.572 -15.836 4.334 1.00 97.81 158 GLU A O 1
ATOM 1202 N N . SER A 1 159 ? -6.195 -14.884 2.329 1.00 98.50 159 SER A N 1
ATOM 1203 C CA . SER A 1 159 ? -4.811 -14.530 2.620 1.00 98.50 159 SER A CA 1
ATOM 1204 C C . SER A 1 159 ? -4.692 -13.250 3.440 1.00 98.50 159 SER A C 1
ATOM 1206 O O . SER A 1 159 ? -3.574 -12.903 3.802 1.00 98.50 159 SER A O 1
ATOM 1208 N N . ASP A 1 160 ? -5.786 -12.509 3.677 1.00 98.50 160 ASP A N 1
ATOM 1209 C CA . ASP A 1 160 ? -5.778 -11.169 4.284 1.00 98.50 160 ASP A CA 1
ATOM 1210 C C . ASP A 1 160 ? -4.796 -10.193 3.587 1.00 98.50 160 ASP A C 1
ATOM 1212 O O . ASP A 1 160 ? -4.340 -9.209 4.170 1.00 98.50 160 ASP A O 1
ATOM 1216 N N . GLY A 1 161 ? -4.452 -10.456 2.319 1.00 98.25 161 GLY A N 1
ATOM 1217 C CA . GLY A 1 161 ? -3.494 -9.658 1.557 1.00 98.25 161 GLY A CA 1
ATOM 1218 C C . GLY A 1 161 ? -2.065 -9.704 2.103 1.00 98.25 161 GLY A C 1
ATOM 1219 O O . GLY A 1 161 ? -1.308 -8.762 1.871 1.00 98.25 161 GLY A O 1
ATOM 1220 N N . GLU A 1 162 ? -1.681 -10.759 2.824 1.00 98.62 162 GLU A N 1
ATOM 1221 C CA . GLU A 1 162 ? -0.333 -10.920 3.383 1.00 98.62 162 GLU A CA 1
ATOM 1222 C C . GLU A 1 162 ? 0.770 -10.916 2.298 1.00 98.62 162 GLU A C 1
ATOM 1224 O O . GLU A 1 162 ? 0.508 -11.255 1.131 1.00 98.62 162 GLU A O 1
ATOM 1229 N N . PRO A 1 163 ? 2.024 -10.558 2.648 1.00 98.62 163 PRO A N 1
ATOM 1230 C CA . PRO A 1 163 ? 3.163 -10.637 1.736 1.00 98.62 163 PRO A CA 1
ATOM 1231 C C . PRO A 1 163 ? 3.266 -11.985 1.015 1.00 98.62 163 PRO A C 1
ATOM 1233 O O . PRO A 1 163 ? 3.090 -13.045 1.611 1.00 98.62 163 PRO A O 1
ATOM 1236 N N . GLY A 1 164 ? 3.550 -11.941 -0.287 1.00 98.44 164 GLY A N 1
ATOM 1237 C CA . GLY A 1 164 ? 3.645 -13.135 -1.133 1.00 98.44 164 GLY A CA 1
ATOM 1238 C C . GLY A 1 164 ? 2.308 -13.693 -1.636 1.00 98.44 164 GLY A C 1
ATOM 1239 O O . GLY A 1 164 ? 2.321 -14.538 -2.523 1.00 98.44 164 GLY A O 1
ATOM 1240 N N . SER A 1 165 ? 1.161 -13.204 -1.148 1.00 98.62 165 SER A N 1
ATOM 1241 C CA . SER A 1 165 ? -0.158 -13.647 -1.640 1.00 98.62 165 SER A CA 1
ATOM 1242 C C . SER A 1 165 ? -0.663 -12.894 -2.877 1.00 98.62 165 SER A C 1
ATOM 1244 O O . SER A 1 165 ? -1.663 -13.283 -3.480 1.00 98.62 165 SER A O 1
ATOM 1246 N N . TRP A 1 166 ? 0.019 -11.813 -3.255 1.00 98.81 166 TRP A N 1
ATOM 1247 C CA . TRP A 1 166 ? -0.395 -10.939 -4.344 1.00 98.81 166 TRP A CA 1
ATOM 1248 C C . TRP A 1 166 ? 0.123 -11.417 -5.694 1.00 98.81 166 TRP A C 1
ATOM 1250 O O . TRP A 1 166 ? 1.302 -11.735 -5.852 1.00 98.81 166 TRP A O 1
ATOM 1260 N N . GLN A 1 167 ? -0.761 -11.361 -6.683 1.00 98.81 167 GLN A N 1
ATOM 1261 C CA . GLN A 1 167 ? -0.453 -11.541 -8.090 1.00 98.81 167 GLN A CA 1
ATOM 1262 C C . GLN A 1 167 ? -0.794 -10.263 -8.848 1.00 98.81 167 GLN A C 1
ATOM 1264 O O . GLN A 1 167 ? -1.888 -9.719 -8.709 1.00 98.81 167 GLN A O 1
ATOM 1269 N N . LYS A 1 168 ? 0.131 -9.789 -9.668 1.00 98.44 168 LYS A N 1
ATOM 1270 C CA . LYS A 1 168 ? -0.048 -8.664 -10.575 1.00 98.44 168 LYS A CA 1
ATOM 1271 C C . LYS A 1 168 ? -0.684 -9.125 -11.883 1.00 98.44 168 LYS A C 1
ATOM 1273 O O . LYS A 1 168 ? -0.410 -10.224 -12.371 1.00 98.44 168 LYS A O 1
ATOM 1278 N N . TYR A 1 169 ? -1.529 -8.269 -12.445 1.00 97.50 169 TYR A N 1
ATOM 1279 C CA . TYR A 1 169 ? -2.096 -8.470 -13.767 1.00 97.50 169 TYR A CA 1
ATOM 1280 C C . TYR A 1 169 ? -1.025 -8.225 -14.834 1.00 97.50 169 TYR A C 1
ATOM 1282 O O . TYR A 1 169 ? -0.414 -7.158 -14.883 1.00 97.50 169 TYR A O 1
ATOM 1290 N N . ALA A 1 170 ? -0.792 -9.219 -15.679 1.00 94.56 170 ALA A N 1
ATOM 1291 C CA . ALA A 1 170 ? 0.155 -9.194 -16.776 1.00 94.56 170 ALA A CA 1
ATOM 1292 C C . ALA A 1 170 ? -0.343 -10.111 -17.899 1.00 94.56 170 ALA A C 1
ATOM 1294 O O . ALA A 1 170 ? -0.880 -11.188 -17.639 1.00 94.56 170 ALA A O 1
ATOM 1295 N N . TYR A 1 171 ? -0.173 -9.687 -19.152 1.00 91.38 171 TYR A N 1
ATOM 1296 C CA . TYR A 1 171 ? -0.441 -10.524 -20.332 1.00 91.38 171 TYR A CA 1
ATOM 1297 C C . TYR A 1 171 ? -1.843 -11.167 -20.363 1.00 91.38 171 TYR A C 1
ATOM 1299 O O . TYR A 1 171 ? -2.008 -12.306 -20.792 1.00 91.38 171 TYR A O 1
ATOM 1307 N N . GLY A 1 172 ? -2.869 -10.449 -19.894 1.00 93.25 172 GLY A N 1
ATOM 1308 C CA . GLY A 1 172 ? -4.252 -10.940 -19.901 1.00 93.25 172 GLY A CA 1
ATOM 1309 C C . GLY A 1 172 ? -4.685 -11.709 -18.646 1.00 93.25 172 GLY A C 1
ATOM 1310 O O . GLY A 1 172 ? -5.830 -12.151 -18.575 1.00 93.25 172 GLY A O 1
ATOM 1311 N N . GLY A 1 173 ? -3.814 -11.877 -17.644 1.00 96.81 173 GLY A N 1
ATOM 1312 C CA . GLY A 1 173 ? -4.146 -12.623 -16.43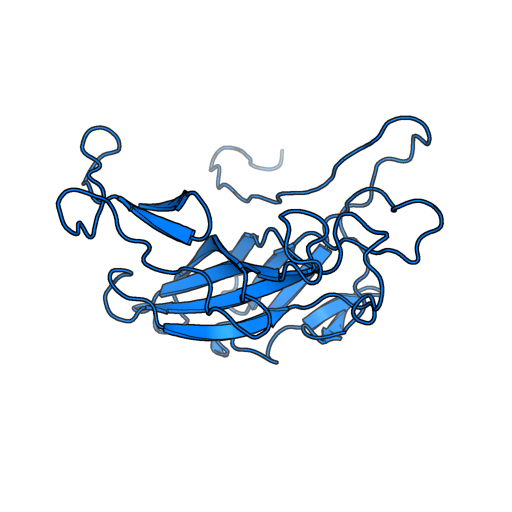0 1.00 96.81 173 GLY A CA 1
ATOM 1313 C C . GLY A 1 173 ? -3.343 -12.212 -15.199 1.00 96.81 173 GLY A C 1
ATOM 1314 O O . GLY A 1 173 ? -2.434 -11.400 -15.262 1.00 96.81 173 GLY A O 1
ATOM 1315 N N . PHE A 1 174 ? -3.678 -12.776 -14.041 1.00 98.06 174 PHE A N 1
ATOM 1316 C CA . PHE A 1 174 ? -2.919 -12.566 -12.803 1.00 98.06 174 PHE A CA 1
ATOM 1317 C C . PHE A 1 174 ? -1.797 -13.601 -12.711 1.00 98.06 174 PHE A C 1
ATOM 1319 O O . PHE A 1 174 ? -2.006 -14.687 -12.174 1.00 98.06 174 PHE A O 1
ATOM 1326 N N . ALA A 1 175 ? -0.646 -13.281 -13.302 1.00 95.69 175 ALA A N 1
ATOM 1327 C CA . ALA A 1 175 ? 0.437 -14.238 -13.547 1.00 95.69 175 ALA A CA 1
ATOM 1328 C C . ALA A 1 175 ? 1.787 -13.834 -12.933 1.00 95.69 175 ALA A C 1
ATOM 1330 O O . ALA A 1 175 ? 2.658 -14.681 -12.767 1.00 95.69 175 ALA A O 1
ATOM 1331 N N . GLU A 1 176 ? 1.956 -12.565 -12.567 1.00 97.81 176 GLU A N 1
ATOM 1332 C CA . GLU A 1 176 ? 3.225 -12.031 -12.068 1.00 97.81 176 GLU A CA 1
ATOM 1333 C C . GLU A 1 176 ? 3.203 -11.886 -10.548 1.00 97.81 176 GLU A C 1
ATOM 1335 O O . GLU A 1 176 ? 2.162 -11.604 -9.957 1.00 97.81 176 GLU A O 1
ATOM 1340 N N . ALA A 1 177 ? 4.343 -12.062 -9.885 1.00 98.31 177 ALA A N 1
ATOM 1341 C CA . ALA A 1 177 ? 4.412 -11.933 -8.432 1.00 98.31 177 ALA A CA 1
ATOM 1342 C C . ALA A 1 177 ? 4.192 -10.476 -7.974 1.00 98.31 177 ALA A C 1
ATOM 1344 O O . ALA A 1 177 ? 4.643 -9.524 -8.613 1.00 98.31 177 ALA A O 1
ATOM 1345 N N . GLY A 1 178 ? 3.546 -10.281 -6.819 1.00 98.31 178 GLY A N 1
ATOM 1346 C CA . GLY A 1 178 ? 3.403 -8.957 -6.199 1.00 98.31 178 GLY A CA 1
ATOM 1347 C C . GLY A 1 178 ? 4.750 -8.286 -5.906 1.00 98.31 178 GLY A C 1
ATOM 1348 O O . GLY A 1 178 ? 4.927 -7.088 -6.140 1.00 98.31 178 GLY A O 1
ATOM 1349 N N . LEU A 1 179 ? 5.726 -9.073 -5.457 1.00 98.31 179 LEU A N 1
ATOM 1350 C CA . LEU A 1 179 ? 7.102 -8.637 -5.245 1.00 98.31 179 LEU A CA 1
ATOM 1351 C C . LEU A 1 179 ? 7.933 -8.952 -6.493 1.00 98.31 179 LEU A C 1
ATOM 1353 O O . LEU A 1 179 ? 8.039 -10.106 -6.894 1.00 98.31 179 LEU A O 1
ATOM 1357 N N . GLY A 1 180 ? 8.507 -7.920 -7.105 1.00 96.50 180 GLY A N 1
ATOM 1358 C CA . GLY A 1 180 ? 9.416 -8.016 -8.250 1.00 96.50 180 GLY A CA 1
ATOM 1359 C C . GLY A 1 180 ? 8.770 -8.348 -9.600 1.00 96.50 180 GLY A C 1
ATOM 1360 O O . GLY A 1 180 ? 9.420 -8.152 -10.620 1.00 96.50 180 GLY A O 1
ATOM 1361 N N . GLY A 1 181 ? 7.516 -8.811 -9.645 1.00 95.88 181 GLY A N 1
ATOM 1362 C CA . GLY A 1 181 ? 6.851 -9.157 -10.906 1.00 95.88 181 GLY A CA 1
ATOM 1363 C C . GLY A 1 181 ? 6.495 -7.937 -11.758 1.00 95.88 181 GLY A C 1
ATOM 1364 O O . GLY A 1 181 ? 6.289 -6.843 -11.218 1.00 95.88 181 GLY A O 1
ATOM 1365 N N . SER A 1 182 ? 6.402 -8.123 -13.078 1.00 93.38 182 SER A N 1
ATOM 1366 C CA . SER A 1 182 ? 6.236 -7.045 -14.069 1.00 93.38 182 SER A CA 1
ATOM 1367 C C . SER A 1 182 ? 4.803 -6.945 -14.621 1.00 93.38 182 SER A C 1
ATOM 1369 O O . SER A 1 182 ? 4.409 -7.751 -15.459 1.00 93.38 182 SER A O 1
ATOM 1371 N N . PRO A 1 183 ? 3.979 -5.974 -14.178 1.00 92.88 183 PRO A N 1
ATOM 1372 C CA . PRO A 1 183 ? 2.584 -5.883 -14.607 1.00 92.88 183 PRO A CA 1
ATOM 1373 C C . PRO A 1 183 ? 2.407 -5.285 -16.013 1.00 92.88 183 PRO A C 1
ATOM 1375 O O . PRO A 1 183 ? 3.249 -4.533 -16.510 1.00 92.88 183 PRO A O 1
ATOM 1378 N N . THR A 1 184 ? 1.250 -5.539 -16.621 1.00 91.12 184 THR A N 1
ATOM 1379 C CA . THR A 1 184 ? 0.737 -4.788 -17.781 1.00 91.12 184 THR A CA 1
ATOM 1380 C C . THR A 1 184 ? -0.229 -3.704 -17.278 1.00 91.12 184 THR A C 1
ATOM 1382 O O . THR A 1 184 ? -1.056 -4.014 -16.414 1.00 91.12 184 THR A O 1
ATOM 1385 N N . PRO A 1 185 ? -0.150 -2.447 -17.760 1.00 89.12 185 PRO A N 1
ATOM 1386 C CA . PRO A 1 185 ? -1.081 -1.400 -17.337 1.00 89.12 185 PRO A CA 1
ATOM 1387 C C . PRO A 1 185 ? -2.516 -1.747 -17.749 1.00 89.12 185 PRO A C 1
ATOM 1389 O O . PRO A 1 185 ? -2.741 -2.311 -18.819 1.00 89.12 185 PRO A O 1
ATOM 1392 N N . ILE A 1 186 ? -3.485 -1.410 -16.894 1.00 88.44 186 ILE A N 1
ATOM 1393 C CA . ILE A 1 186 ? -4.923 -1.540 -17.197 1.00 88.44 186 ILE A CA 1
ATOM 1394 C C . ILE A 1 186 ? -5.554 -0.203 -17.592 1.00 88.44 186 ILE A C 1
ATOM 1396 O O . ILE A 1 186 ? -6.565 -0.182 -18.285 1.00 88.44 186 ILE A O 1
ATOM 1400 N N . VAL A 1 187 ? -4.937 0.905 -17.178 1.00 84.25 187 VAL A N 1
ATOM 1401 C CA . VAL A 1 187 ? -5.194 2.243 -17.706 1.00 84.25 187 VAL A CA 1
ATOM 1402 C C . VAL A 1 187 ? -3.839 2.790 -18.117 1.00 84.25 187 VAL A C 1
ATOM 1404 O O . VAL A 1 187 ? -2.992 3.068 -17.266 1.00 84.25 187 VAL A O 1
ATOM 1407 N N . GLY A 1 188 ? -3.625 2.840 -19.429 1.00 73.62 188 GLY A N 1
ATOM 1408 C CA . GLY A 1 188 ? -2.454 3.472 -20.012 1.00 73.62 188 GLY A CA 1
ATOM 1409 C C . GLY A 1 188 ? -2.622 4.989 -20.073 1.00 73.62 188 GLY A C 1
ATOM 1410 O O . GLY A 1 188 ? -3.733 5.505 -19.907 1.00 73.62 188 GLY A O 1
ATOM 1411 N N . PRO A 1 189 ? -1.531 5.710 -20.330 1.00 65.94 189 PRO A N 1
ATOM 1412 C CA . PRO A 1 189 ? -1.615 7.126 -20.617 1.00 65.94 189 PRO A CA 1
ATOM 1413 C C . PRO A 1 189 ? -2.296 7.354 -21.975 1.00 65.94 189 PRO A C 1
ATOM 1415 O O . PRO A 1 189 ? -2.191 6.497 -22.853 1.00 65.94 189 PRO A O 1
ATOM 1418 N N . PRO A 1 190 ? -3.018 8.470 -22.168 1.00 61.34 190 PRO A N 1
ATOM 1419 C CA . PRO A 1 190 ? -3.662 8.764 -23.443 1.00 61.34 190 PRO A CA 1
ATOM 1420 C C . PRO A 1 190 ? -2.635 8.931 -24.572 1.00 61.34 190 PRO A C 1
ATOM 1422 O O . PRO A 1 190 ? -1.519 9.394 -24.353 1.00 61.34 190 PRO A O 1
ATOM 1425 N N . ASP A 1 191 ? -3.052 8.605 -25.797 1.00 60.34 191 ASP A N 1
ATOM 1426 C CA . ASP A 1 191 ? -2.200 8.504 -26.995 1.00 60.34 191 ASP A CA 1
ATOM 1427 C C . ASP A 1 191 ? -1.563 9.831 -27.472 1.00 60.34 191 ASP A C 1
ATOM 1429 O O . ASP A 1 191 ? -0.837 9.853 -28.469 1.00 60.34 191 ASP A O 1
ATOM 1433 N N . GLN A 1 192 ? -1.821 10.959 -26.802 1.00 55.44 192 GLN A N 1
ATOM 1434 C CA . GLN A 1 192 ? -1.286 12.258 -27.210 1.00 55.44 192 GLN A CA 1
ATOM 1435 C C . GLN A 1 192 ? 0.121 12.475 -26.649 1.00 55.44 192 GLN A C 1
ATOM 1437 O O . GLN A 1 192 ? 0.320 13.016 -25.564 1.00 55.44 192 GLN A O 1
ATOM 1442 N N . MET A 1 193 ? 1.109 12.066 -27.446 1.00 50.88 193 MET A N 1
ATOM 1443 C CA . MET A 1 193 ? 2.512 12.447 -27.291 1.00 50.88 193 MET A CA 1
ATOM 1444 C C . MET A 1 193 ? 2.639 13.978 -27.342 1.00 50.88 193 MET A C 1
ATOM 1446 O O . MET A 1 193 ? 2.646 14.568 -28.422 1.00 50.88 193 MET A O 1
ATOM 1450 N N . GLY A 1 194 ? 2.704 14.637 -26.186 1.00 53.22 194 GLY A N 1
ATOM 1451 C CA . GLY A 1 194 ? 2.935 16.083 -26.118 1.00 53.22 194 GLY A CA 1
ATOM 1452 C C . GLY A 1 194 ? 2.506 16.755 -24.819 1.00 53.22 194 GLY A C 1
ATOM 1453 O O . GLY A 1 194 ? 3.045 17.807 -24.486 1.00 53.22 194 GLY A O 1
ATOM 1454 N N . GLU A 1 195 ? 1.598 16.147 -24.056 1.00 56.19 195 GLU A N 1
ATOM 1455 C CA . GLU A 1 195 ? 1.205 16.646 -22.738 1.00 56.19 195 GLU A CA 1
ATOM 1456 C C . GLU A 1 195 ? 1.568 15.613 -21.668 1.00 56.19 195 GLU A C 1
ATOM 1458 O O . GLU A 1 195 ? 1.293 14.423 -21.814 1.00 56.19 195 GLU A O 1
ATOM 1463 N N . THR A 1 196 ? 2.223 16.050 -20.590 1.00 52.62 196 THR A N 1
ATOM 1464 C CA . THR A 1 196 ? 2.492 15.201 -19.424 1.00 52.62 196 THR A CA 1
ATOM 1465 C C . THR A 1 196 ? 1.161 14.776 -18.816 1.00 52.62 196 THR A C 1
ATOM 1467 O O . THR A 1 196 ? 0.536 15.551 -18.092 1.00 52.62 196 THR A O 1
ATOM 1470 N N . VAL A 1 197 ? 0.711 13.551 -19.094 1.00 59.34 197 VAL A N 1
ATOM 1471 C CA . VAL A 1 197 ? -0.506 13.014 -18.481 1.00 59.34 197 VAL A CA 1
ATOM 1472 C C . VAL A 1 197 ? -0.135 12.084 -17.335 1.00 59.34 197 VAL A C 1
ATOM 1474 O O . VAL A 1 197 ? 0.474 11.036 -17.522 1.00 59.34 197 VAL A O 1
ATOM 1477 N N . TYR A 1 198 ? -0.505 12.499 -16.128 1.00 64.69 198 TYR A N 1
ATOM 1478 C CA . TYR A 1 198 ? -0.353 11.736 -14.896 1.00 64.69 198 TYR A CA 1
ATOM 1479 C C . TYR A 1 198 ? -1.594 10.857 -14.684 1.00 64.69 198 TYR A C 1
ATOM 1481 O O . TYR A 1 198 ? -2.652 11.384 -14.335 1.00 64.69 198 TYR A O 1
ATOM 1489 N N . ALA A 1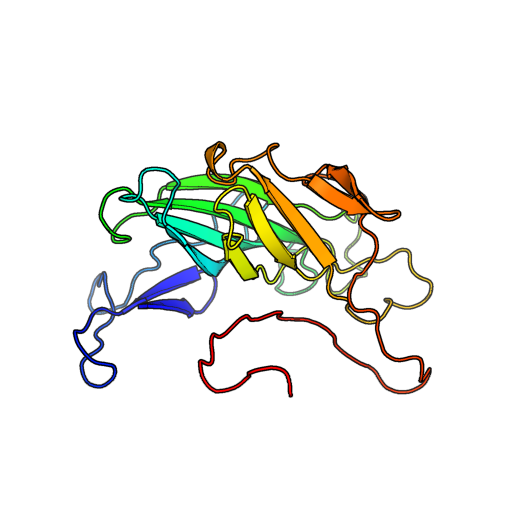 199 ? -1.494 9.533 -14.861 1.00 65.75 199 ALA A N 1
ATOM 1490 C CA . ALA A 1 199 ? -2.490 8.597 -14.332 1.00 65.75 199 ALA A CA 1
ATOM 1491 C C . ALA A 1 199 ? -1.941 7.936 -13.060 1.00 65.75 199 ALA A C 1
ATOM 1493 O O . ALA A 1 199 ? -1.382 6.841 -13.064 1.00 65.75 199 ALA A O 1
ATOM 1494 N N . GLY A 1 200 ? -2.109 8.635 -11.940 1.00 70.19 200 GLY A N 1
ATOM 1495 C CA . GLY A 1 200 ? -1.735 8.162 -10.612 1.00 70.19 200 GLY A CA 1
ATOM 1496 C C . GLY A 1 200 ? -2.849 8.392 -9.595 1.00 70.19 200 GLY A C 1
ATOM 1497 O O . GLY A 1 200 ? -3.893 8.956 -9.910 1.00 70.19 200 GLY A O 1
ATOM 1498 N N . LEU A 1 201 ? -2.618 7.944 -8.357 1.00 80.06 201 LEU A N 1
ATOM 1499 C CA . LEU A 1 201 ? -3.561 8.082 -7.236 1.00 80.06 201 LEU A CA 1
ATOM 1500 C C . LEU A 1 201 ? -4.944 7.469 -7.529 1.00 80.06 201 LEU A C 1
ATOM 1502 O O . LEU A 1 201 ? -5.962 8.151 -7.372 1.00 80.06 201 LEU A O 1
ATOM 1506 N N . PRO A 1 202 ? -5.018 6.187 -7.946 1.00 80.62 202 PRO A N 1
ATOM 1507 C CA . PRO A 1 202 ? -6.310 5.548 -8.137 1.00 80.62 202 PRO A CA 1
ATOM 1508 C C . PRO A 1 202 ? -7.100 5.632 -6.833 1.00 80.62 202 PRO A C 1
ATOM 1510 O O . PRO A 1 202 ? -6.552 5.400 -5.758 1.00 80.62 202 PRO A O 1
ATOM 1513 N N . SER A 1 203 ? -8.386 5.946 -6.927 1.00 82.69 203 SER A N 1
ATOM 1514 C CA . SER A 1 203 ? -9.314 5.921 -5.801 1.00 82.69 203 SER A CA 1
ATOM 1515 C C . SER A 1 203 ? -10.629 5.308 -6.254 1.00 82.69 203 SER A C 1
ATOM 1517 O O . SER A 1 203 ? -11.011 5.410 -7.419 1.00 82.69 203 SER A O 1
ATOM 1519 N N . ILE A 1 204 ? -11.300 4.623 -5.337 1.00 79.19 204 ILE A N 1
ATOM 1520 C CA . ILE A 1 204 ? -12.609 4.029 -5.585 1.00 79.19 204 ILE A CA 1
ATOM 1521 C C . ILE A 1 204 ? -13.570 4.627 -4.577 1.00 79.19 204 ILE A C 1
ATOM 1523 O O . ILE A 1 204 ? -13.345 4.574 -3.368 1.00 79.19 204 ILE A O 1
ATOM 1527 N N . SER A 1 205 ? -14.659 5.171 -5.098 1.00 75.31 205 SER A N 1
ATOM 1528 C CA . SER A 1 205 ? -15.833 5.552 -4.331 1.00 75.31 205 SER A CA 1
ATOM 1529 C C . SER A 1 205 ? -17.033 4.744 -4.824 1.00 75.31 205 SER A C 1
ATOM 1531 O O . SER A 1 205 ? -17.006 4.134 -5.893 1.00 75.31 205 SER A O 1
ATOM 1533 N N . TRP A 1 206 ? -18.081 4.690 -4.010 1.00 69.56 206 TRP A N 1
ATOM 1534 C CA . TRP A 1 206 ? -19.318 3.993 -4.339 1.00 69.56 206 TRP A CA 1
ATOM 1535 C C . TRP A 1 206 ? -20.433 5.007 -4.590 1.00 69.56 206 TRP A C 1
ATOM 1537 O O . TRP A 1 206 ? -20.609 5.934 -3.798 1.00 69.56 206 TRP A O 1
ATOM 1547 N N . ASN A 1 207 ? -21.211 4.807 -5.658 1.00 57.22 207 ASN A N 1
ATOM 1548 C CA . ASN A 1 207 ? -22.404 5.595 -5.955 1.00 57.22 207 ASN A CA 1
ATOM 1549 C C . ASN A 1 207 ? -23.561 4.670 -6.368 1.00 57.22 207 ASN A C 1
ATOM 1551 O O . ASN A 1 207 ? -23.434 3.906 -7.318 1.00 57.22 207 ASN A O 1
ATOM 1555 N N . VAL A 1 208 ? -24.701 4.765 -5.675 1.00 66.12 208 VAL A N 1
ATOM 1556 C CA . VAL A 1 208 ? -25.923 3.990 -5.975 1.00 66.12 208 VAL A CA 1
ATOM 1557 C C . VAL A 1 208 ? -26.706 4.511 -7.189 1.00 66.12 208 VAL A C 1
ATOM 1559 O O . VAL A 1 208 ? -27.662 3.870 -7.612 1.00 66.12 208 VAL A O 1
ATOM 1562 N N . HIS A 1 209 ? -26.321 5.664 -7.738 1.00 59.44 209 HIS A N 1
ATOM 1563 C CA . HIS A 1 209 ? -26.974 6.314 -8.879 1.00 59.44 209 HIS A CA 1
ATOM 1564 C C . HIS A 1 209 ? -26.204 6.165 -10.197 1.00 59.44 209 HIS A C 1
ATOM 1566 O O . HIS A 1 209 ? -26.710 6.568 -11.239 1.00 59.44 209 HIS A O 1
ATOM 1572 N N . ALA A 1 210 ? -25.000 5.589 -10.170 1.00 49.81 210 ALA A N 1
ATOM 1573 C CA . ALA A 1 210 ? -24.268 5.211 -11.374 1.00 49.81 210 ALA A CA 1
ATOM 1574 C C . ALA A 1 210 ? -24.687 3.789 -11.779 1.00 49.81 210 ALA A C 1
ATOM 1576 O O . ALA A 1 210 ? -23.966 2.823 -11.548 1.00 49.81 210 ALA A O 1
ATOM 1577 N N . SER A 1 211 ? -25.907 3.644 -12.288 1.00 42.25 211 SER A N 1
ATOM 1578 C CA . SER A 1 211 ? -26.343 2.428 -12.973 1.00 42.25 211 SER A CA 1
ATOM 1579 C C . SER A 1 211 ? -26.099 2.599 -14.466 1.00 42.25 211 SER A C 1
ATOM 1581 O O . SER A 1 211 ? -26.531 3.610 -15.020 1.00 42.25 211 SER A O 1
ATOM 1583 N N . ASP A 1 212 ? -25.448 1.619 -15.094 1.00 45.91 212 ASP A N 1
ATOM 1584 C CA . ASP A 1 212 ? -25.365 1.516 -16.551 1.00 45.91 212 ASP A CA 1
ATOM 1585 C C . ASP A 1 212 ? -26.783 1.587 -17.139 1.00 45.91 212 ASP A C 1
ATOM 1587 O O . ASP A 1 212 ? -27.625 0.724 -16.871 1.00 45.91 212 ASP A O 1
ATOM 1591 N N . THR A 1 213 ? -27.054 2.659 -17.882 1.00 42.75 213 THR A N 1
ATOM 1592 C CA . THR A 1 213 ? -28.143 2.718 -18.864 1.00 42.75 213 THR A CA 1
ATOM 1593 C C . THR A 1 213 ? -27.684 2.093 -20.163 1.00 42.75 213 THR A C 1
ATOM 1595 O O . THR A 1 213 ? -26.570 2.471 -20.595 1.00 42.75 213 THR A O 1
#

pLDDT: mean 89.44, std 13.75, range [42.25, 98.81]

Foldseek 3Di:
DWWDDDQAIWDWDDPDPVGTDTPDDDPNDHDGLGGAPCDDAQNRHWTFQDWDAAPVRQKIKTKTKGWDDPPPDDPPIFIFIWIWMGNPRSNHIDTQGTAAWFLDDDDPDRPDGYAIKGQWDWDADPVRFKIKIWIWGFDDPDPPRFAIAIWMKIFTRNVSSGHFRIFTADDNGRDFTRYNTDHDGPGGFDPDPPDRDHPGNDYDDDDPPPDDD

Secondary structure (DSSP, 8-state):
-EEEETTEEEEEE-SSSTT-EEESEETTEE--SB---SSGGGSSEEEEEEEEE-TTSSSEEEEEEEEE-TTSSSSSEEEEEEEEEESSSSSS-EEEEEEEE-SSPPPSSS--SEEEEEEEEEEE-TTSSEEEEEEEEE-SSSSS-----EEEEEEEGGGTT-TT--EEEETTEEEEETTT--PPPSBPPPS-TTS------------TT----